Protein AF-A0A959F598-F1 (afdb_monomer)

Mean predicted aligned error: 12.97 Å

Nearest PDB structures (foldseek):
  8j4u-assembly1_Q  TM=6.902E-01  e=2.395E-05  Escherichia coli
  8uaf-assembly1_Q  TM=6.854E-01  e=4.101E-05  Escherichia coli
  8wof-assembly1_B  TM=7.269E-01  e=2.554E-04  Paenibacillus sp. 453mf
  8wld-assembly1_D  TM=7.169E-01  e=2.844E-04  Paenibacillus sp. 453mf
  8woc-assembly1_D  TM=6.999E-01  e=3.001E-04  Paenibacillus sp. 453mf

Foldseek 3Di:
DALVVVLVCQQPVVDDDDDDPLQPDLVRVLVRLLVNLVSVVVVCVVPVPPLADEDEQCLSNAQDDPDSNLVSCLVVCVSPRYHYHHPCCVSHDLSSLCSDFKDKAAQDQDPVSLVSNCVSPDPFPPPPSVCSNVHDRQKIFIRGHDDPDPDDDDTGIDGHDPPPPPDPDDPCLVCQAPNFADPVLWADFPADPQADPQDTHRHLPSVLVRLVRGFQVRVLVCLVVLVVLCSCCPPVVDPPLSVLSVVLSPDPDGGVRSSVSNSCSSVVVSVVSVVVD

Secondary structure (DSSP, 8-state):
--HHHHHHHHHHS--------TTS-HHHHHHHHHHHHHHHHHHHHHH---S-EEETTGGGT--STT-HHHHHHHHHHTTS-EEE--S-GGGS-HHHHHH-SEEEE-----HHHHHHHHHHHTTSS-TTGGGGGG--TTEEEEEE---S-SSPPPPEEEE------SS---TTHHHHHTSPPPGGGSBPP---TTS--PPPBSSHHHHHHHGGGS-HHHHHHHHHTTHHHHHIIIII--HHHHHHHHHHHTSS--THHHHHHHHHHHHHHHHHHHTT-

pLDDT: mean 85.77, std 10.77, range [46.0, 96.75]

Solvent-accessible surface area (backbone atoms only — not comparable to full-atom values): 16348 Å² total; per-residue (Å²): 133,58,59,67,57,54,52,50,43,57,73,72,63,83,61,91,83,83,84,87,58,80,88,47,54,73,70,55,43,46,53,51,52,38,56,37,50,61,56,44,50,58,43,30,74,75,70,57,45,73,66,66,46,76,39,73,58,38,37,78,62,25,73,46,78,88,31,73,52,42,49,52,49,51,61,52,42,74,76,51,45,65,45,78,37,62,96,47,66,78,45,40,34,53,70,56,60,58,66,56,60,65,46,80,40,58,60,48,76,54,66,64,54,53,51,45,51,52,61,48,52,56,86,58,85,57,76,65,68,81,52,29,56,72,42,49,99,48,30,35,38,39,33,56,48,94,59,98,50,95,76,58,76,76,61,42,81,44,76,56,70,90,74,73,69,93,59,84,86,73,78,63,53,67,52,35,38,66,35,72,45,59,83,94,67,36,48,74,77,73,76,50,94,84,34,59,97,71,73,62,20,31,21,53,48,47,38,59,67,41,52,84,55,49,42,46,67,41,53,50,53,34,47,77,66,40,48,60,33,48,44,32,38,76,69,60,62,36,64,66,59,20,53,51,49,52,57,54,61,73,44,100,61,60,53,66,64,37,47,51,53,49,46,51,54,52,47,55,48,47,51,56,55,59,72,77,108

Structure (mmCIF, N/CA/C/O backbone):
data_AF-A0A959F598-F1
#
_entry.id   AF-A0A959F598-F1
#
loop_
_atom_site.group_PDB
_atom_site.id
_atom_site.type_symbol
_atom_site.label_atom_id
_atom_site.label_alt_id
_atom_site.label_comp_id
_atom_site.label_asym_id
_atom_site.label_entity_id
_atom_site.label_seq_id
_atom_site.pdbx_PDB_ins_code
_atom_site.Cartn_x
_atom_site.Cartn_y
_atom_site.Cartn_z
_atom_site.occupancy
_atom_site.B_iso_or_equiv
_atom_site.auth_seq_id
_atom_site.auth_comp_id
_atom_site.auth_asym_id
_atom_site.auth_atom_id
_atom_site.pdbx_PDB_model_num
ATOM 1 N N . PRO A 1 1 ? 3.012 -15.024 4.954 1.00 84.94 1 PRO A N 1
ATOM 2 C CA . PRO A 1 1 ? 3.012 -16.445 4.507 1.00 84.94 1 PRO A CA 1
ATOM 3 C C . PRO A 1 1 ? 4.448 -16.881 4.196 1.00 84.94 1 PRO A C 1
ATOM 5 O O . PRO A 1 1 ? 5.289 -16.001 4.020 1.00 84.94 1 PRO A O 1
ATOM 8 N N . SER A 1 2 ? 4.758 -18.182 4.151 1.00 92.25 2 SER A N 1
ATOM 9 C CA . SER A 1 2 ? 6.073 -18.609 3.657 1.00 92.25 2 SER A CA 1
ATOM 10 C C . SER A 1 2 ? 6.135 -18.464 2.133 1.00 92.25 2 SER A C 1
ATOM 12 O O . SER A 1 2 ? 5.113 -18.548 1.451 1.00 92.25 2 SER A O 1
ATOM 14 N N . VAL A 1 3 ? 7.334 -18.264 1.578 1.00 95.12 3 VAL A N 1
ATOM 15 C CA . VAL A 1 3 ? 7.515 -18.213 0.116 1.00 95.12 3 VAL A CA 1
ATOM 16 C C . VAL A 1 3 ? 7.029 -19.511 -0.541 1.00 95.12 3 VAL A C 1
ATOM 18 O O . VAL A 1 3 ? 6.389 -19.456 -1.587 1.00 95.12 3 VAL A O 1
ATOM 21 N N . GLY A 1 4 ? 7.274 -20.666 0.086 1.00 93.50 4 GLY A N 1
ATOM 22 C CA . GLY A 1 4 ? 6.848 -21.970 -0.428 1.00 93.50 4 GLY A CA 1
ATOM 23 C C . GLY A 1 4 ? 5.329 -22.098 -0.560 1.00 93.50 4 GLY A C 1
ATOM 24 O O . GLY A 1 4 ? 4.850 -22.582 -1.587 1.00 93.50 4 GLY A O 1
ATOM 25 N N . ASP A 1 5 ? 4.573 -21.595 0.420 1.00 92.81 5 ASP A N 1
ATOM 26 C CA . ASP A 1 5 ? 3.104 -21.619 0.377 1.00 92.81 5 ASP A CA 1
ATOM 27 C C . ASP A 1 5 ? 2.582 -20.778 -0.787 1.00 92.81 5 ASP A C 1
ATOM 29 O O . ASP A 1 5 ? 1.722 -21.218 -1.546 1.00 92.81 5 ASP A O 1
ATOM 33 N N . VAL A 1 6 ? 3.147 -19.581 -0.976 1.00 94.00 6 VAL A N 1
ATOM 34 C CA . VAL A 1 6 ? 2.748 -18.688 -2.071 1.00 94.00 6 VAL A CA 1
ATOM 35 C C . VAL A 1 6 ? 3.056 -19.317 -3.428 1.00 94.00 6 VAL A C 1
ATOM 37 O O . VAL A 1 6 ? 2.209 -19.288 -4.317 1.00 94.00 6 VAL A O 1
ATOM 40 N N . ILE A 1 7 ? 4.238 -19.914 -3.596 1.00 93.06 7 ILE A N 1
ATOM 41 C CA . ILE A 1 7 ? 4.616 -20.599 -4.842 1.00 93.06 7 ILE A CA 1
ATOM 42 C C . ILE A 1 7 ? 3.687 -21.785 -5.119 1.00 93.06 7 ILE A C 1
ATOM 44 O O . ILE A 1 7 ? 3.240 -21.954 -6.251 1.00 93.06 7 ILE A O 1
ATOM 48 N N . THR A 1 8 ? 3.334 -22.553 -4.087 1.00 91.69 8 THR A N 1
ATOM 49 C CA . THR A 1 8 ? 2.377 -23.664 -4.200 1.00 91.69 8 THR A CA 1
ATOM 50 C C . THR A 1 8 ? 0.999 -23.158 -4.630 1.00 91.69 8 THR A C 1
ATOM 52 O O . THR A 1 8 ? 0.398 -23.700 -5.558 1.00 91.69 8 THR A O 1
ATOM 55 N N . LEU A 1 9 ? 0.509 -22.076 -4.023 1.00 91.75 9 LEU A N 1
ATOM 56 C CA . LEU A 1 9 ? -0.760 -21.458 -4.414 1.00 91.75 9 LEU A CA 1
ATOM 57 C C . LEU A 1 9 ? -0.732 -20.960 -5.864 1.00 91.75 9 LEU A C 1
ATOM 59 O O . LEU A 1 9 ? -1.673 -21.229 -6.612 1.00 91.75 9 LEU A O 1
ATOM 63 N N . LEU A 1 10 ? 0.347 -20.292 -6.288 1.00 90.50 10 LEU A N 1
ATOM 64 C CA . LEU A 1 10 ? 0.512 -19.860 -7.681 1.00 90.50 10 LEU A CA 1
ATOM 65 C C . LEU A 1 10 ? 0.485 -21.049 -8.644 1.00 90.50 10 LEU A C 1
ATOM 67 O O . LEU A 1 10 ? -0.145 -20.962 -9.697 1.00 90.50 10 LEU A O 1
ATOM 71 N N . GLU A 1 11 ? 1.149 -22.150 -8.290 1.00 90.12 11 GLU A N 1
ATOM 72 C CA . GLU A 1 11 ? 1.263 -23.325 -9.151 1.00 90.12 11 GLU A CA 1
ATOM 73 C C . GLU A 1 11 ? -0.067 -24.069 -9.334 1.00 90.12 11 GLU A C 1
ATOM 75 O O . GLU A 1 11 ? -0.362 -24.512 -10.448 1.00 90.12 11 GLU A O 1
ATOM 80 N N . TYR A 1 12 ? -0.881 -24.182 -8.280 1.00 88.31 12 TYR A N 1
ATOM 81 C CA . TYR A 1 12 ? -2.052 -25.068 -8.288 1.00 88.31 12 TYR A CA 1
ATOM 82 C C . TYR A 1 12 ? -3.411 -24.358 -8.298 1.00 88.31 12 TYR A C 1
ATOM 84 O O . TYR A 1 12 ? -4.368 -24.922 -8.826 1.00 88.31 12 TYR A O 1
ATOM 92 N N . ALA A 1 13 ? -3.533 -23.140 -7.760 1.00 80.25 13 ALA A N 1
ATOM 93 C CA . ALA A 1 13 ? -4.847 -22.541 -7.506 1.00 80.25 13 ALA A CA 1
ATOM 94 C C . ALA A 1 13 ? -5.379 -21.637 -8.637 1.00 80.25 13 ALA A C 1
ATOM 96 O O . ALA A 1 13 ? -6.559 -21.304 -8.625 1.00 80.25 13 ALA A O 1
ATOM 97 N N . ARG A 1 14 ? -4.558 -21.252 -9.633 1.00 80.00 14 ARG A N 1
ATOM 98 C CA . ARG A 1 14 ? -4.938 -20.300 -10.712 1.00 80.00 14 ARG A CA 1
ATOM 99 C C . ARG A 1 14 ? -5.672 -19.050 -10.186 1.00 80.00 14 ARG A C 1
ATOM 101 O O . ARG A 1 14 ? -6.644 -18.591 -10.781 1.00 80.00 14 ARG A O 1
ATOM 108 N N . VAL A 1 15 ? -5.194 -18.499 -9.074 1.00 84.88 15 VAL A N 1
ATOM 109 C CA . VAL A 1 15 ? -5.748 -17.296 -8.437 1.00 84.88 15 VAL A CA 1
ATOM 110 C C . VAL A 1 15 ? -4.818 -16.099 -8.605 1.00 84.88 15 VAL A C 1
ATOM 112 O O . VAL A 1 15 ? -3.606 -16.252 -8.764 1.00 84.88 15 VAL A O 1
ATOM 115 N N . SER A 1 16 ? -5.386 -14.898 -8.517 1.00 87.44 16 SER A N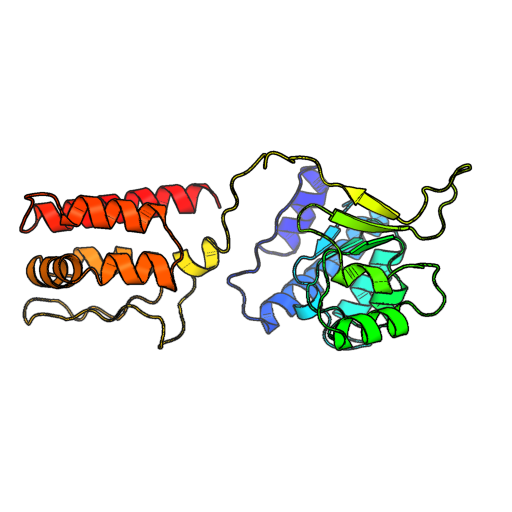 1
ATOM 116 C CA . SER A 1 16 ? -4.612 -13.682 -8.268 1.00 87.44 16 SER A CA 1
ATOM 117 C C . SER A 1 16 ? -4.207 -13.649 -6.799 1.00 87.44 16 SER A C 1
ATOM 119 O O . SER A 1 16 ? -5.057 -13.802 -5.924 1.00 87.44 16 SER A O 1
ATOM 121 N N . ILE A 1 17 ? -2.922 -13.439 -6.526 1.00 90.88 17 ILE A N 1
ATOM 122 C CA . ILE A 1 17 ? -2.406 -13.341 -5.160 1.00 90.88 17 ILE A CA 1
ATOM 123 C C . ILE A 1 17 ? -1.985 -11.903 -4.892 1.00 90.88 17 ILE A C 1
ATOM 125 O O . ILE A 1 17 ? -1.181 -11.339 -5.632 1.00 90.88 17 ILE A O 1
ATOM 129 N N . PHE A 1 18 ? -2.493 -11.347 -3.797 1.00 90.12 18 PHE A N 1
ATOM 130 C CA . PHE A 1 18 ? -2.042 -10.079 -3.242 1.00 90.12 18 PHE A CA 1
ATOM 131 C C . PHE A 1 18 ? -1.182 -10.372 -2.015 1.00 90.12 18 PHE A C 1
ATOM 133 O O . PHE A 1 18 ? -1.624 -11.035 -1.080 1.00 90.12 18 PHE A O 1
ATOM 140 N N . LEU A 1 19 ? 0.071 -9.922 -2.040 1.00 90.94 19 LEU A N 1
ATOM 141 C CA . LEU A 1 19 ? 1.001 -10.088 -0.926 1.00 90.94 19 LEU A CA 1
ATOM 142 C C . LEU A 1 19 ? 1.130 -8.761 -0.190 1.00 90.94 19 LEU A C 1
ATOM 144 O O . LEU A 1 19 ? 1.861 -7.878 -0.639 1.00 90.94 19 LEU A O 1
ATOM 148 N N . ASP A 1 20 ? 0.443 -8.626 0.943 1.00 88.06 20 ASP A N 1
ATOM 149 C CA . ASP A 1 20 ? 0.649 -7.465 1.798 1.00 88.06 20 ASP A CA 1
ATOM 150 C C . ASP A 1 20 ? 1.896 -7.642 2.677 1.00 88.06 20 ASP A C 1
ATOM 152 O O . ASP A 1 20 ? 1.983 -8.535 3.520 1.00 88.06 20 ASP A O 1
ATOM 156 N N . LEU A 1 21 ? 2.871 -6.759 2.469 1.00 87.69 21 LEU A N 1
ATOM 157 C CA . LEU A 1 21 ? 4.110 -6.675 3.240 1.00 87.69 21 LEU A CA 1
ATOM 158 C C . LEU A 1 21 ? 4.130 -5.439 4.151 1.00 87.69 21 LEU A C 1
ATOM 160 O O . LEU A 1 21 ? 5.197 -5.015 4.597 1.00 87.69 21 LEU A O 1
ATOM 164 N N . SER A 1 22 ? 2.989 -4.797 4.402 1.00 79.88 22 SER A N 1
ATOM 165 C CA . SER A 1 22 ? 2.873 -3.550 5.167 1.00 79.88 22 SER A CA 1
ATOM 166 C C . SER A 1 22 ? 3.488 -3.644 6.567 1.00 79.88 22 SER A C 1
ATOM 168 O O . SER A 1 22 ? 4.218 -2.728 6.951 1.00 79.88 22 SER A O 1
ATOM 170 N N . LEU A 1 23 ? 3.279 -4.767 7.262 1.00 79.31 23 LEU A N 1
ATOM 171 C CA . LEU A 1 23 ? 3.743 -5.026 8.635 1.00 79.31 23 LEU A CA 1
ATOM 172 C C . LEU A 1 23 ? 5.233 -5.394 8.750 1.00 79.31 23 LEU A C 1
ATOM 174 O O . LEU A 1 23 ? 5.787 -5.409 9.848 1.00 79.31 23 LEU A O 1
ATOM 178 N N . TYR A 1 24 ? 5.894 -5.706 7.636 1.00 82.94 24 TYR A N 1
ATOM 179 C CA . TYR A 1 24 ? 7.299 -6.108 7.638 1.00 82.94 24 TYR A CA 1
ATOM 180 C C . TYR A 1 24 ? 8.200 -4.877 7.789 1.00 82.94 24 TYR A C 1
ATOM 182 O O . TYR A 1 24 ? 7.917 -3.805 7.250 1.00 82.94 24 TYR A O 1
ATOM 190 N N . GLN A 1 25 ? 9.338 -5.025 8.462 1.00 84.75 25 GLN A N 1
ATOM 191 C CA . GLN A 1 25 ? 10.371 -3.986 8.460 1.00 84.75 25 GLN A CA 1
ATOM 192 C C . GLN A 1 25 ? 11.057 -3.908 7.085 1.00 84.75 25 GLN A C 1
ATOM 194 O O . GLN A 1 25 ? 11.107 -4.921 6.382 1.00 84.75 25 GLN A O 1
ATOM 199 N N . PRO A 1 26 ? 11.640 -2.760 6.680 1.00 85.06 26 PRO A N 1
ATOM 200 C CA . PRO A 1 26 ? 12.210 -2.586 5.338 1.00 85.06 26 PRO A CA 1
ATOM 201 C C . PRO A 1 26 ? 13.179 -3.700 4.909 1.00 85.06 26 PRO A C 1
ATOM 203 O O . PRO A 1 26 ? 13.028 -4.270 3.831 1.00 85.06 26 PRO A O 1
ATOM 206 N N . ALA A 1 27 ? 14.111 -4.096 5.783 1.00 87.06 27 ALA A N 1
ATOM 207 C CA . ALA A 1 27 ? 15.050 -5.184 5.497 1.00 87.06 27 ALA A CA 1
ATOM 208 C C . ALA A 1 27 ? 14.352 -6.547 5.322 1.00 87.06 27 ALA A C 1
ATOM 210 O O . ALA A 1 27 ? 14.731 -7.336 4.458 1.00 87.06 27 ALA A O 1
ATOM 211 N N . GLN A 1 28 ? 13.297 -6.810 6.101 1.00 90.88 28 GLN A N 1
ATOM 212 C CA . GLN A 1 28 ? 12.513 -8.042 5.997 1.00 90.88 28 GLN A CA 1
ATOM 213 C C . GLN A 1 28 ? 11.702 -8.081 4.698 1.00 90.88 28 GLN A C 1
ATOM 215 O O . GLN A 1 28 ? 11.608 -9.143 4.087 1.00 90.88 28 GLN A O 1
ATOM 220 N N . LYS A 1 29 ? 11.160 -6.939 4.245 1.00 91.25 29 LYS A N 1
ATOM 221 C CA . LYS A 1 29 ? 10.475 -6.832 2.944 1.00 91.25 29 LYS A CA 1
ATOM 222 C C . LYS A 1 29 ? 11.416 -7.213 1.807 1.00 91.25 29 LYS A C 1
ATOM 224 O O . LYS A 1 29 ? 11.080 -8.074 1.001 1.00 91.25 29 LYS A O 1
ATOM 229 N N . VAL A 1 30 ? 12.611 -6.617 1.776 1.00 91.12 30 VAL A N 1
ATOM 230 C CA . VAL A 1 30 ? 13.623 -6.890 0.743 1.00 91.12 30 VAL A CA 1
ATOM 231 C C . VAL A 1 30 ? 14.050 -8.358 0.766 1.00 91.12 30 VAL A C 1
ATOM 233 O O . VAL A 1 30 ? 14.081 -8.995 -0.285 1.00 91.12 30 VAL A O 1
ATOM 236 N N . ALA A 1 31 ? 14.320 -8.923 1.947 1.00 92.81 31 ALA A N 1
ATOM 237 C CA . ALA A 1 31 ? 14.691 -10.332 2.084 1.00 92.81 31 ALA A CA 1
ATOM 238 C C . ALA A 1 31 ? 13.577 -11.277 1.602 1.00 92.81 31 ALA A C 1
ATOM 240 O O . ALA A 1 31 ? 13.842 -12.209 0.843 1.00 92.81 31 ALA A O 1
ATOM 241 N N . TYR A 1 32 ? 12.327 -11.006 1.990 1.00 95.00 32 TYR A N 1
ATOM 242 C CA . TYR A 1 32 ? 11.172 -11.797 1.574 1.00 95.00 32 TYR A CA 1
ATOM 243 C C . TYR A 1 32 ? 10.973 -11.758 0.057 1.00 95.00 32 TYR A C 1
ATOM 245 O O . TYR A 1 32 ? 10.853 -12.807 -0.573 1.00 95.00 32 TYR A O 1
ATOM 253 N N . VAL A 1 33 ? 10.990 -10.564 -0.544 1.00 94.25 33 VAL A N 1
ATOM 254 C CA . VAL A 1 33 ? 10.826 -10.410 -1.996 1.00 94.25 33 VAL A CA 1
ATOM 255 C C . VAL A 1 33 ? 12.000 -11.035 -2.749 1.00 94.25 33 VAL A C 1
ATOM 257 O O . VAL A 1 33 ? 11.779 -11.675 -3.769 1.00 94.25 33 VAL A O 1
ATOM 260 N N . THR A 1 34 ? 13.227 -10.949 -2.230 1.00 94.25 34 THR A N 1
ATOM 261 C CA . THR A 1 34 ? 14.394 -11.625 -2.827 1.00 94.25 34 THR A CA 1
ATOM 262 C C . THR A 1 34 ? 14.193 -13.139 -2.876 1.00 94.25 34 THR A C 1
ATOM 264 O O . THR A 1 34 ? 14.302 -13.736 -3.946 1.00 94.25 34 THR A O 1
ATOM 267 N N . ALA A 1 35 ? 13.836 -13.756 -1.746 1.00 95.19 35 ALA A N 1
ATOM 268 C CA . ALA A 1 35 ? 13.578 -15.194 -1.679 1.00 95.19 35 ALA A CA 1
ATOM 269 C C . ALA A 1 35 ? 12.393 -15.606 -2.569 1.00 95.19 35 ALA A C 1
ATOM 271 O O . ALA A 1 35 ? 12.448 -16.622 -3.264 1.00 95.19 35 ALA A O 1
ATOM 272 N N . PHE A 1 36 ? 11.336 -14.791 -2.591 1.00 95.31 36 PHE A N 1
ATOM 273 C CA . PHE A 1 36 ? 10.188 -15.002 -3.464 1.00 95.31 36 PHE A CA 1
ATOM 274 C C . PHE A 1 36 ? 10.582 -14.965 -4.942 1.00 95.31 36 PHE A C 1
ATOM 276 O O . PHE A 1 36 ? 10.239 -15.886 -5.678 1.00 95.31 36 PHE A O 1
ATOM 283 N N . MET A 1 37 ? 11.349 -13.961 -5.370 1.00 93.94 37 MET A N 1
ATOM 284 C CA . MET A 1 37 ? 11.798 -13.820 -6.755 1.00 93.94 37 MET A CA 1
ATOM 285 C C . MET A 1 37 ? 12.687 -14.982 -7.202 1.00 93.94 37 MET A C 1
ATOM 287 O O . MET A 1 37 ? 12.521 -15.473 -8.314 1.00 93.94 37 MET A O 1
ATOM 291 N N . GLN A 1 38 ? 13.570 -15.479 -6.330 1.00 93.06 38 GLN A N 1
ATOM 292 C CA . GLN A 1 38 ? 14.379 -16.672 -6.612 1.00 93.06 38 GLN A CA 1
ATOM 293 C C . GLN A 1 38 ? 13.508 -17.909 -6.866 1.00 93.06 38 GLN A C 1
ATOM 295 O O . GLN A 1 38 ? 13.737 -18.649 -7.824 1.00 93.06 38 GLN A O 1
ATOM 300 N N . ALA A 1 39 ? 12.485 -18.128 -6.035 1.00 92.56 39 ALA A N 1
ATOM 301 C CA . ALA A 1 39 ? 11.563 -19.245 -6.215 1.00 92.56 39 ALA A CA 1
ATOM 302 C C . ALA A 1 39 ? 10.664 -19.059 -7.454 1.00 92.56 39 ALA A C 1
ATOM 304 O O . ALA A 1 39 ? 10.398 -20.017 -8.189 1.00 92.56 39 ALA A O 1
ATOM 305 N N . LEU A 1 40 ? 10.247 -17.817 -7.720 1.00 91.88 40 LEU A N 1
ATOM 306 C CA . LEU A 1 40 ? 9.423 -17.443 -8.864 1.00 91.88 40 LEU A CA 1
ATOM 307 C C . LEU A 1 40 ? 10.131 -17.709 -10.194 1.00 91.88 40 LEU A C 1
ATOM 309 O O . LEU A 1 40 ? 9.489 -18.233 -11.103 1.00 91.88 40 LEU A O 1
ATOM 313 N N . SER A 1 41 ? 11.436 -17.420 -10.298 1.00 90.38 41 SER A N 1
ATOM 314 C CA . SER A 1 41 ? 12.234 -17.695 -11.505 1.00 90.38 41 SER A CA 1
ATOM 315 C C . SER A 1 41 ? 12.073 -19.144 -11.966 1.00 90.38 41 SER A C 1
ATOM 317 O O . SER A 1 41 ? 11.813 -19.412 -13.139 1.00 90.38 41 SER A O 1
ATOM 319 N N . GLY A 1 42 ? 12.160 -20.092 -11.026 1.00 88.00 42 GLY A N 1
ATOM 320 C CA . GLY A 1 42 ? 12.011 -21.515 -11.319 1.00 88.00 42 GLY A CA 1
ATOM 321 C C . GLY A 1 42 ? 10.600 -21.885 -11.783 1.00 88.00 42 GLY A C 1
ATOM 322 O O . GLY A 1 42 ? 10.447 -22.683 -12.709 1.00 88.00 42 GLY A O 1
ATOM 323 N N . LEU A 1 43 ? 9.566 -21.304 -11.168 1.00 89.50 43 LEU A N 1
ATOM 324 C CA . LEU A 1 43 ? 8.177 -21.547 -11.561 1.00 89.50 43 LEU A CA 1
ATOM 325 C C . LEU A 1 43 ? 7.875 -20.967 -12.950 1.00 89.50 43 LEU A C 1
ATOM 327 O O . LEU A 1 43 ? 7.314 -21.666 -13.798 1.00 89.50 43 LEU A O 1
ATOM 331 N N . ARG A 1 44 ? 8.305 -19.728 -13.213 1.00 89.88 44 ARG A N 1
ATOM 332 C CA . ARG A 1 44 ? 8.133 -19.059 -14.508 1.00 89.88 44 ARG A CA 1
ATOM 333 C C . ARG A 1 44 ? 8.858 -19.790 -15.629 1.00 89.88 44 ARG A C 1
ATOM 335 O O . ARG A 1 44 ? 8.260 -19.995 -16.678 1.00 89.88 44 ARG A O 1
ATOM 342 N N . ALA A 1 45 ? 10.087 -20.251 -15.401 1.00 88.12 45 ALA A N 1
ATOM 343 C CA . ALA A 1 45 ? 10.836 -21.011 -16.402 1.00 88.12 45 ALA A CA 1
ATOM 344 C C . ALA A 1 45 ? 10.145 -22.333 -16.791 1.00 88.12 45 ALA A C 1
ATOM 346 O O . ALA A 1 45 ? 10.193 -22.732 -17.951 1.00 88.12 45 ALA A O 1
ATOM 347 N N . ARG A 1 46 ? 9.485 -23.012 -15.839 1.00 88.88 46 ARG A N 1
ATOM 348 C CA . ARG A 1 46 ? 8.810 -24.300 -16.090 1.00 88.88 46 ARG A CA 1
ATOM 349 C C . ARG A 1 46 ? 7.388 -24.164 -16.626 1.00 88.88 46 ARG A C 1
ATOM 351 O O . ARG A 1 46 ? 6.956 -25.005 -17.407 1.00 88.88 46 ARG A O 1
ATOM 358 N N . ARG A 1 47 ? 6.631 -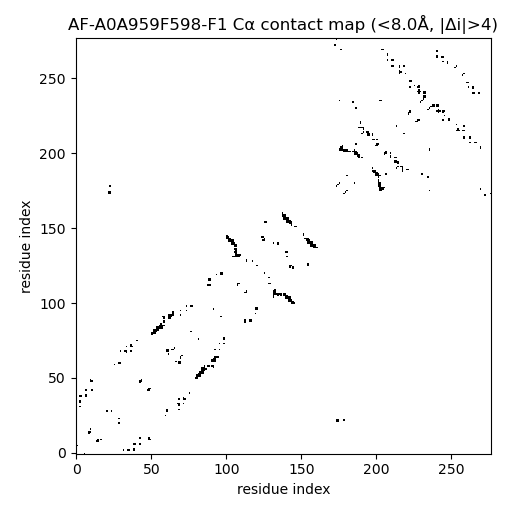23.173 -16.145 1.00 88.06 47 ARG A N 1
ATOM 359 C CA . ARG A 1 47 ? 5.176 -23.083 -16.367 1.00 88.06 47 ARG A CA 1
ATOM 360 C C . ARG A 1 47 ? 4.696 -21.750 -16.942 1.00 88.06 47 ARG A C 1
ATOM 362 O O . ARG A 1 47 ? 3.517 -21.641 -17.253 1.00 88.06 47 ARG A O 1
ATOM 369 N N . GLY A 1 48 ? 5.557 -20.739 -17.054 1.00 86.75 48 GLY A N 1
ATOM 370 C CA . GLY A 1 48 ? 5.184 -19.408 -17.552 1.00 86.75 48 GLY A CA 1
ATOM 371 C C . GLY A 1 48 ? 4.273 -18.600 -16.620 1.00 86.75 48 GLY A C 1
ATOM 372 O O . GLY A 1 48 ? 3.764 -17.560 -17.024 1.00 86.75 48 GLY A O 1
ATOM 373 N N . ILE A 1 49 ? 4.061 -19.058 -15.381 1.00 88.50 49 ILE A N 1
ATOM 374 C CA . ILE A 1 49 ? 3.184 -18.408 -14.400 1.00 88.50 49 ILE A CA 1
ATOM 375 C C . ILE A 1 49 ? 3.985 -17.763 -13.259 1.00 88.50 49 ILE A C 1
ATOM 377 O O . ILE A 1 49 ? 5.013 -18.311 -12.854 1.00 88.50 49 ILE A O 1
ATOM 381 N N . PRO A 1 50 ? 3.506 -16.636 -12.703 1.00 89.88 50 PRO A N 1
ATOM 382 C CA . PRO A 1 50 ? 2.344 -15.867 -13.147 1.00 89.88 50 PRO A CA 1
ATOM 383 C C . PRO A 1 50 ? 2.639 -15.082 -14.436 1.00 89.88 50 PRO A C 1
ATOM 385 O O . PRO A 1 50 ? 3.767 -14.650 -14.665 1.00 89.88 50 PRO A O 1
ATOM 388 N N . HIS A 1 51 ? 1.602 -14.870 -15.254 1.00 88.19 51 HIS A N 1
ATOM 389 C CA . HIS A 1 51 ? 1.700 -14.069 -16.483 1.00 88.19 51 HIS A CA 1
ATOM 390 C C . HIS A 1 51 ? 1.929 -12.581 -16.201 1.00 88.19 51 HIS A C 1
ATOM 392 O O . HIS A 1 51 ? 2.520 -11.890 -17.020 1.00 88.19 51 HIS A O 1
ATOM 398 N N . TRP A 1 52 ? 1.445 -12.098 -15.054 1.00 91.75 52 TRP A N 1
ATOM 399 C CA . TRP A 1 52 ? 1.594 -10.721 -14.606 1.00 91.75 52 TRP A CA 1
ATOM 400 C C . TRP A 1 52 ? 2.079 -10.695 -13.164 1.00 91.75 52 TRP A C 1
ATOM 402 O O . TRP A 1 52 ? 1.533 -11.381 -12.300 1.00 91.75 52 TRP A O 1
ATOM 412 N N . PHE A 1 53 ? 3.094 -9.882 -12.914 1.00 93.25 53 PHE A N 1
ATOM 413 C CA . PHE A 1 53 ? 3.640 -9.597 -11.603 1.00 93.25 53 PHE A CA 1
ATOM 414 C C . PHE A 1 53 ? 3.724 -8.085 -11.430 1.00 93.25 53 PHE A C 1
ATOM 416 O O . PHE A 1 53 ? 4.341 -7.398 -12.243 1.00 93.25 53 PHE A O 1
ATOM 423 N N . LEU A 1 54 ? 3.085 -7.566 -10.385 1.00 95.00 54 LEU A N 1
ATOM 424 C CA . LEU A 1 54 ? 3.050 -6.140 -10.091 1.00 95.00 54 LEU A CA 1
ATOM 425 C C . LEU A 1 54 ? 3.761 -5.873 -8.770 1.00 95.00 54 LEU A C 1
ATOM 427 O O . LEU A 1 54 ? 3.467 -6.519 -7.765 1.00 95.00 54 LEU A O 1
ATOM 431 N N . ILE A 1 55 ? 4.662 -4.894 -8.777 1.00 93.69 55 ILE A N 1
ATOM 432 C CA . ILE A 1 55 ? 5.317 -4.380 -7.575 1.00 93.69 55 ILE A CA 1
ATOM 433 C C . ILE A 1 55 ? 4.845 -2.956 -7.358 1.00 93.69 55 ILE A C 1
ATOM 435 O O . ILE A 1 55 ? 5.159 -2.067 -8.155 1.00 93.69 55 ILE A O 1
ATOM 439 N N . ASP A 1 56 ? 4.106 -2.758 -6.273 1.00 91.81 56 ASP A N 1
ATOM 440 C CA . ASP A 1 56 ? 3.772 -1.425 -5.799 1.00 91.81 56 ASP A CA 1
ATOM 441 C C . ASP A 1 56 ? 4.928 -0.836 -4.987 1.00 91.81 56 ASP A C 1
ATOM 443 O O . ASP A 1 56 ? 5.687 -1.566 -4.344 1.00 91.81 56 ASP A O 1
ATOM 447 N N . GLU A 1 57 ? 5.083 0.481 -5.052 1.00 90.44 57 GLU A N 1
ATOM 448 C CA . GLU A 1 57 ? 6.175 1.226 -4.419 1.00 90.44 57 GLU A CA 1
ATOM 449 C C . GLU A 1 57 ? 7.571 0.623 -4.667 1.00 90.44 57 GLU A C 1
ATOM 451 O O . GLU A 1 57 ? 8.397 0.450 -3.764 1.00 90.44 57 GLU A O 1
ATOM 456 N N . ALA A 1 58 ? 7.851 0.312 -5.935 1.00 91.94 58 ALA A N 1
ATOM 457 C CA . ALA A 1 58 ? 9.042 -0.417 -6.372 1.00 91.94 58 ALA A CA 1
ATOM 458 C C . ALA A 1 58 ? 10.378 0.216 -5.919 1.00 91.94 58 ALA A C 1
ATOM 460 O O . ALA A 1 58 ? 11.376 -0.493 -5.755 1.00 91.94 58 ALA A O 1
ATOM 461 N N . HIS A 1 59 ? 10.397 1.528 -5.660 1.00 89.75 59 HIS A N 1
ATOM 462 C CA . HIS A 1 59 ? 11.581 2.261 -5.201 1.00 89.75 59 HIS A CA 1
ATOM 463 C C . HIS A 1 59 ? 12.061 1.847 -3.802 1.00 89.75 59 HIS A C 1
ATOM 465 O O . HIS A 1 59 ? 13.234 2.038 -3.487 1.00 89.75 59 HIS A O 1
ATOM 471 N N . TYR A 1 60 ? 11.213 1.230 -2.970 1.00 87.44 60 TYR A N 1
ATOM 472 C CA . TYR A 1 60 ? 11.656 0.678 -1.683 1.00 87.44 60 TYR A CA 1
ATOM 473 C C . TYR A 1 60 ? 12.470 -0.610 -1.825 1.00 87.44 60 TYR A C 1
ATOM 475 O O . TYR A 1 60 ? 13.253 -0.944 -0.936 1.00 87.44 60 TYR A O 1
ATOM 483 N N . PHE A 1 61 ? 12.278 -1.344 -2.921 1.00 86.94 61 PHE A N 1
ATOM 484 C CA . PHE A 1 61 ? 12.902 -2.649 -3.138 1.00 86.94 61 PHE A CA 1
ATOM 485 C C . PHE A 1 61 ? 14.208 -2.549 -3.929 1.00 86.94 61 PHE A C 1
ATOM 487 O O . PHE A 1 61 ? 15.111 -3.359 -3.734 1.00 86.94 61 PHE A O 1
ATOM 494 N N . CYS A 1 62 ? 14.318 -1.547 -4.803 1.00 74.81 62 CYS A N 1
ATOM 495 C CA . CYS A 1 62 ? 15.389 -1.443 -5.789 1.00 74.81 62 CYS A CA 1
ATOM 496 C C . CYS A 1 62 ? 16.236 -0.182 -5.567 1.00 74.81 62 CYS A C 1
ATOM 498 O O . CYS A 1 62 ? 16.288 0.683 -6.430 1.00 74.81 62 CYS A O 1
ATOM 500 N N . SER A 1 63 ? 16.892 -0.039 -4.414 1.00 67.62 63 SER A N 1
ATOM 501 C CA . SER A 1 63 ? 17.653 1.185 -4.098 1.00 67.62 63 SER A CA 1
ATOM 502 C C . SER A 1 63 ? 19.095 1.195 -4.622 1.00 67.62 63 SER A C 1
ATOM 504 O O . SER A 1 63 ? 19.737 2.244 -4.625 1.00 67.62 63 SER A O 1
ATOM 506 N N . GLN A 1 64 ? 19.625 0.046 -5.058 1.00 71.81 64 GLN A N 1
ATOM 507 C CA . GLN A 1 64 ? 21.014 -0.093 -5.503 1.00 71.81 64 GLN A CA 1
ATOM 508 C C . GLN A 1 64 ? 21.110 -0.756 -6.878 1.00 71.81 64 GLN A C 1
ATOM 510 O O . GLN A 1 64 ? 20.490 -1.790 -7.155 1.00 71.81 64 GLN A O 1
ATOM 515 N N . GLU A 1 65 ? 21.930 -0.161 -7.742 1.00 75.56 65 GLU A N 1
ATOM 516 C CA . GLU A 1 65 ? 22.301 -0.751 -9.022 1.00 75.56 65 GLU A CA 1
ATOM 517 C C . GLU A 1 65 ? 23.253 -1.936 -8.794 1.00 75.56 65 GLU A C 1
ATOM 519 O O . GLU A 1 65 ? 24.251 -1.803 -8.091 1.00 75.56 65 GLU A O 1
ATOM 524 N N . GLY A 1 66 ? 22.924 -3.104 -9.360 1.00 74.75 66 GLY A N 1
ATOM 525 C CA . GLY A 1 66 ? 23.655 -4.357 -9.111 1.00 74.75 66 GLY A CA 1
ATOM 526 C C . GLY A 1 66 ? 23.330 -5.035 -7.773 1.00 74.75 66 GLY A C 1
ATOM 527 O O . GLY A 1 66 ? 24.084 -5.890 -7.315 1.00 74.75 66 GLY A O 1
ATOM 528 N N . GLY A 1 67 ? 22.237 -4.645 -7.109 1.00 85.31 67 GLY A N 1
ATOM 529 C CA . GLY A 1 67 ? 21.712 -5.392 -5.966 1.00 85.31 67 GLY A CA 1
ATOM 530 C C . GLY A 1 67 ? 21.068 -6.713 -6.401 1.00 85.31 67 GLY A C 1
ATOM 531 O O . GLY A 1 67 ? 20.415 -6.769 -7.440 1.00 85.31 67 GLY A O 1
ATOM 532 N N . ILE A 1 68 ? 21.171 -7.750 -5.561 1.00 90.44 68 ILE A N 1
ATOM 533 C CA . ILE A 1 68 ? 20.652 -9.107 -5.840 1.00 90.44 68 ILE A CA 1
ATOM 534 C C . ILE A 1 68 ? 19.188 -9.077 -6.304 1.00 90.44 68 ILE A C 1
ATOM 536 O O . ILE A 1 68 ? 18.831 -9.713 -7.292 1.00 90.44 68 ILE A O 1
ATOM 540 N N . LEU A 1 69 ? 18.331 -8.322 -5.606 1.00 91.75 69 LEU A N 1
ATOM 541 C CA . LEU A 1 69 ? 16.918 -8.215 -5.967 1.00 91.75 69 LEU A CA 1
ATOM 542 C C . LEU A 1 69 ? 16.715 -7.504 -7.312 1.00 91.75 69 LEU A C 1
ATOM 544 O O . LEU A 1 69 ? 15.914 -7.959 -8.124 1.00 91.75 69 LEU A O 1
ATOM 548 N N . THR A 1 70 ? 17.457 -6.425 -7.573 1.00 91.31 70 THR A N 1
ATOM 549 C CA . THR A 1 70 ? 17.423 -5.712 -8.858 1.00 91.31 70 THR A CA 1
ATOM 550 C C . THR A 1 70 ? 17.779 -6.649 -10.013 1.00 91.31 70 THR A C 1
ATOM 552 O O . THR A 1 70 ? 17.089 -6.650 -11.031 1.00 91.31 70 THR A O 1
ATOM 555 N N . ASP A 1 71 ? 18.815 -7.473 -9.847 1.00 91.56 71 ASP A N 1
ATOM 556 C CA . ASP A 1 71 ? 19.269 -8.409 -10.879 1.00 91.56 71 ASP A CA 1
ATOM 557 C C . ASP A 1 71 ? 18.244 -9.524 -11.128 1.00 91.56 71 ASP A C 1
ATOM 559 O O . ASP A 1 71 ? 17.929 -9.820 -12.280 1.00 91.56 71 ASP A O 1
ATOM 563 N N . LEU A 1 72 ? 17.642 -10.077 -10.068 1.00 92.19 72 LEU A N 1
ATOM 564 C CA . LEU A 1 72 ? 16.559 -11.061 -10.187 1.00 92.19 72 LEU A CA 1
ATOM 565 C C . LEU A 1 72 ? 15.330 -10.488 -10.900 1.00 92.19 72 LEU A C 1
ATOM 567 O O . LEU A 1 72 ? 14.708 -11.170 -11.719 1.00 92.19 72 LEU A O 1
ATOM 571 N N . LEU A 1 73 ? 14.962 -9.242 -10.594 1.00 92.25 73 LEU A N 1
ATOM 572 C CA . LEU A 1 73 ? 13.852 -8.558 -11.256 1.00 92.25 73 LEU A CA 1
ATOM 573 C C . LEU A 1 73 ? 14.151 -8.320 -12.733 1.00 92.25 73 LEU A C 1
ATOM 575 O O . LEU A 1 73 ? 13.298 -8.603 -1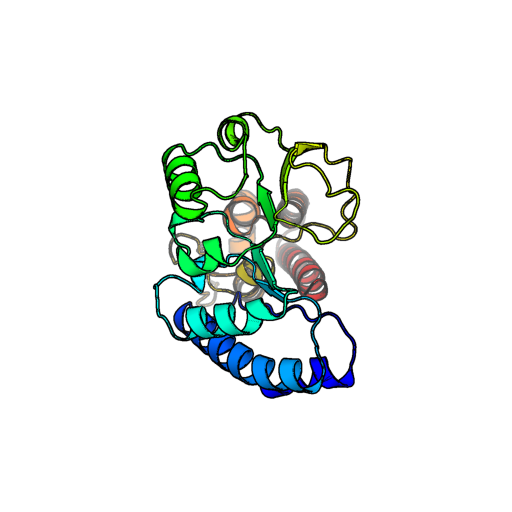3.569 1.00 92.25 73 LEU A O 1
ATOM 579 N N . LEU A 1 74 ? 15.362 -7.859 -13.057 1.00 91.31 74 LEU A N 1
ATOM 580 C CA . LEU A 1 74 ? 15.815 -7.693 -14.437 1.00 91.31 74 LEU A CA 1
ATOM 581 C C . LEU A 1 74 ? 15.769 -9.012 -15.205 1.00 91.31 74 LEU A C 1
ATOM 583 O O . LEU A 1 74 ? 15.238 -9.044 -16.310 1.00 91.31 74 LEU A O 1
ATOM 587 N N . GLU A 1 75 ? 16.288 -10.097 -14.630 1.00 90.56 75 GLU A N 1
ATOM 588 C CA . GLU A 1 75 ? 16.298 -11.419 -15.258 1.00 90.56 75 GLU A CA 1
ATOM 589 C C . GLU A 1 75 ? 14.881 -11.907 -15.571 1.00 90.56 75 GLU A C 1
ATOM 591 O O . GLU A 1 75 ? 14.595 -12.304 -16.702 1.00 90.56 75 GLU A O 1
ATOM 596 N N . ASN A 1 76 ? 13.974 -11.816 -14.597 1.00 89.69 76 ASN A N 1
ATOM 597 C CA . ASN A 1 76 ? 12.594 -12.256 -14.773 1.00 89.69 76 ASN A CA 1
ATOM 598 C C . ASN A 1 76 ? 11.795 -11.348 -15.722 1.00 89.69 76 ASN A C 1
ATOM 600 O O . ASN A 1 76 ? 10.959 -11.845 -16.481 1.00 89.69 76 ASN A O 1
ATOM 604 N N . ALA A 1 77 ? 12.058 -10.038 -15.717 1.00 88.62 77 ALA A N 1
ATOM 605 C CA . ALA A 1 77 ? 11.378 -9.073 -16.579 1.00 88.62 77 ALA A CA 1
ATOM 606 C C . ALA A 1 77 ? 11.641 -9.311 -18.074 1.00 88.62 77 ALA A C 1
ATOM 608 O O . ALA A 1 77 ? 10.792 -8.971 -18.894 1.00 88.62 77 ALA A O 1
ATOM 609 N N . ARG A 1 78 ? 12.748 -9.977 -18.443 1.00 85.88 78 ARG A N 1
ATOM 610 C CA . ARG A 1 78 ? 13.051 -10.355 -19.842 1.00 85.88 78 ARG A CA 1
ATOM 611 C C . ARG A 1 78 ? 11.991 -11.252 -20.477 1.00 85.88 78 ARG A C 1
ATOM 613 O O . ARG A 1 78 ? 11.902 -11.312 -21.698 1.00 85.88 78 ARG A O 1
ATOM 620 N N . PHE A 1 79 ? 11.206 -11.950 -19.662 1.00 83.75 79 PHE A N 1
ATOM 621 C CA . PHE A 1 79 ? 10.111 -12.807 -20.115 1.00 83.75 79 PHE A CA 1
ATOM 622 C C . PHE A 1 79 ? 8.757 -12.075 -20.146 1.00 83.75 79 PHE A C 1
ATOM 624 O O . PHE A 1 79 ? 7.721 -12.721 -20.287 1.00 83.75 79 PHE A O 1
ATOM 631 N N . GLY A 1 80 ? 8.747 -10.749 -19.975 1.00 87.38 80 GLY A N 1
ATOM 632 C CA . GLY A 1 80 ? 7.546 -9.916 -19.963 1.00 87.38 80 GLY A CA 1
ATOM 633 C C . GLY A 1 80 ? 6.708 -10.049 -18.689 1.00 87.38 80 GLY A C 1
ATOM 634 O O . GLY A 1 80 ? 7.058 -10.762 -17.744 1.00 87.38 80 GLY A O 1
ATOM 635 N N . GLY A 1 81 ? 5.575 -9.348 -18.645 1.00 89.00 81 GLY A N 1
ATOM 636 C CA . GLY A 1 81 ? 4.604 -9.498 -17.559 1.00 89.00 81 GLY A CA 1
ATOM 637 C C . GLY A 1 81 ? 5.054 -8.930 -16.212 1.00 89.00 81 GLY A C 1
ATOM 638 O O . GLY A 1 81 ? 4.615 -9.422 -15.177 1.00 89.00 81 GLY A O 1
ATOM 639 N N . PHE A 1 82 ? 5.947 -7.939 -16.202 1.00 93.00 82 PHE A N 1
ATOM 640 C CA . PHE A 1 82 ? 6.321 -7.193 -14.999 1.00 93.00 82 PHE A CA 1
ATOM 641 C C . PHE A 1 82 ? 5.800 -5.764 -15.073 1.00 93.00 82 PHE A C 1
ATOM 643 O O . PHE A 1 82 ? 6.018 -5.067 -16.062 1.00 93.00 82 PHE A O 1
ATOM 650 N N . THR A 1 83 ? 5.174 -5.325 -13.988 1.00 95.00 83 THR A N 1
ATOM 651 C CA . THR A 1 83 ? 4.686 -3.960 -13.813 1.00 95.00 83 THR A CA 1
ATOM 652 C C . THR A 1 83 ? 5.299 -3.376 -12.550 1.00 95.00 83 THR A C 1
ATOM 654 O O . THR A 1 83 ? 5.167 -3.941 -11.465 1.00 95.00 83 THR A O 1
ATOM 657 N N . PHE A 1 84 ? 5.944 -2.222 -12.682 1.00 94.25 84 PHE A N 1
ATOM 658 C CA . PHE A 1 84 ? 6.512 -1.482 -11.561 1.00 94.25 84 PHE A CA 1
ATOM 659 C C . PHE A 1 84 ? 5.722 -0.195 -11.363 1.00 94.25 84 PHE A C 1
ATOM 661 O O . PHE A 1 84 ? 5.559 0.585 -12.302 1.00 94.25 84 PHE A O 1
ATOM 668 N N . VAL A 1 85 ? 5.253 0.040 -10.142 1.00 94.44 85 VAL A N 1
ATOM 669 C CA . VAL A 1 85 ? 4.578 1.280 -9.754 1.00 94.44 85 VAL A CA 1
ATOM 670 C C . VAL A 1 85 ? 5.486 2.034 -8.792 1.00 94.44 85 VAL A C 1
ATOM 672 O O . VAL A 1 85 ? 6.050 1.457 -7.864 1.00 94.44 85 VAL A O 1
ATOM 675 N N . THR A 1 86 ? 5.700 3.323 -9.043 1.00 91.94 86 THR A N 1
ATOM 676 C CA . THR A 1 86 ? 6.535 4.169 -8.188 1.00 91.94 86 THR A CA 1
ATOM 677 C C . THR A 1 86 ? 6.171 5.640 -8.359 1.00 91.94 86 THR A C 1
ATOM 679 O O . THR A 1 86 ? 5.894 6.089 -9.472 1.00 91.94 86 THR A O 1
ATOM 682 N N . TYR A 1 87 ? 6.212 6.402 -7.265 1.00 89.06 87 TYR A N 1
ATOM 683 C CA . TYR A 1 87 ? 6.167 7.867 -7.302 1.00 89.06 87 TYR A CA 1
ATOM 684 C C . TYR A 1 87 ? 7.565 8.515 -7.316 1.00 89.06 87 TYR A C 1
ATOM 686 O O . TYR A 1 87 ? 7.661 9.732 -7.463 1.00 89.06 87 TYR A O 1
ATOM 694 N N . GLN A 1 88 ? 8.632 7.723 -7.146 1.00 88.38 88 GLN A N 1
ATOM 695 C CA . GLN A 1 88 ? 10.022 8.180 -7.031 1.00 88.38 88 GLN A CA 1
ATOM 696 C C . GLN A 1 88 ? 10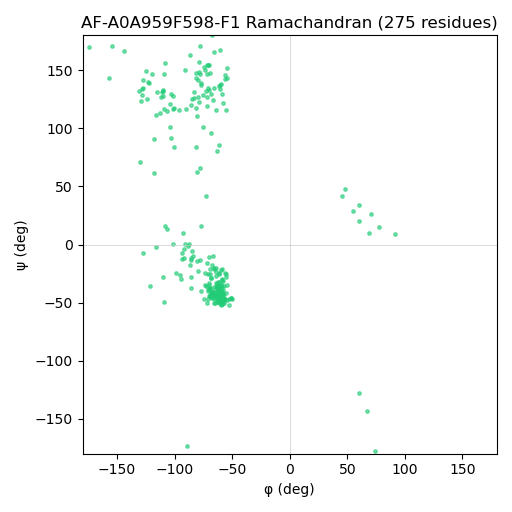.925 7.388 -7.989 1.00 88.38 88 GLN A C 1
ATOM 698 O O . GLN A 1 88 ? 11.726 6.541 -7.593 1.00 88.38 88 GLN A O 1
ATOM 703 N N . SER A 1 89 ? 10.783 7.648 -9.284 1.00 87.56 89 SER A N 1
ATOM 704 C CA . SER A 1 89 ? 11.612 7.063 -10.341 1.00 87.56 89 SER A CA 1
ATOM 705 C C . SER A 1 89 ? 13.102 7.375 -10.181 1.00 87.56 89 SER A C 1
ATOM 707 O O . SER A 1 89 ? 13.916 6.527 -10.526 1.00 87.56 89 SER A O 1
ATOM 709 N N . ALA A 1 90 ? 13.478 8.516 -9.588 1.00 86.88 90 ALA A N 1
ATOM 710 C CA . ALA A 1 90 ? 14.883 8.837 -9.313 1.00 86.88 90 ALA A CA 1
ATOM 711 C C . ALA A 1 90 ? 15.573 7.885 -8.322 1.00 86.88 90 ALA A C 1
ATOM 713 O O . ALA A 1 90 ? 16.801 7.819 -8.293 1.00 86.88 90 ALA A O 1
ATOM 714 N N . ALA A 1 91 ? 14.798 7.156 -7.516 1.00 88.06 91 ALA A N 1
ATOM 715 C CA . ALA A 1 91 ? 15.302 6.136 -6.601 1.00 88.06 91 ALA A CA 1
ATOM 716 C C . ALA A 1 91 ? 15.349 4.733 -7.233 1.00 88.06 91 ALA A C 1
ATOM 718 O O . ALA A 1 91 ? 15.748 3.781 -6.569 1.00 88.06 91 ALA A O 1
ATOM 719 N N . MET A 1 92 ? 14.945 4.591 -8.499 1.00 90.12 92 MET A N 1
ATOM 720 C CA . MET A 1 92 ? 14.972 3.321 -9.218 1.00 90.12 92 MET A CA 1
ATOM 721 C C . MET A 1 92 ? 16.296 3.137 -9.977 1.00 90.12 92 MET A C 1
ATOM 723 O O . MET A 1 92 ? 16.861 4.111 -10.478 1.00 90.12 92 MET A O 1
ATOM 727 N N . PRO A 1 93 ? 16.778 1.897 -10.172 1.00 90.00 93 PRO A N 1
ATOM 728 C CA . PRO A 1 93 ? 17.996 1.651 -10.929 1.00 90.00 93 PRO A CA 1
ATOM 729 C C . PRO A 1 93 ? 17.769 1.939 -12.415 1.00 90.00 93 PRO A C 1
ATOM 731 O O . PRO A 1 93 ? 16.814 1.441 -13.018 1.00 90.00 93 PRO A O 1
ATOM 734 N N . VAL A 1 94 ? 18.688 2.680 -13.040 1.00 88.44 94 VAL A N 1
ATOM 735 C CA . VAL A 1 94 ? 18.567 3.089 -14.451 1.00 88.44 94 VAL A CA 1
ATOM 736 C C . VAL A 1 94 ? 18.454 1.882 -15.388 1.00 88.44 94 VAL A C 1
ATOM 738 O O . VAL A 1 94 ? 17.694 1.932 -16.354 1.00 88.44 94 VAL A O 1
ATOM 741 N N . LYS A 1 95 ? 19.148 0.772 -15.097 1.00 89.06 95 LYS A N 1
ATOM 742 C CA . LYS A 1 95 ? 19.012 -0.488 -15.852 1.00 89.06 95 LYS A CA 1
ATOM 743 C C . LYS A 1 95 ? 17.587 -1.038 -15.844 1.00 89.06 95 LYS A C 1
ATOM 745 O O . LYS A 1 95 ? 17.125 -1.488 -16.886 1.00 89.06 95 LYS A O 1
ATOM 750 N N . LEU A 1 96 ? 16.897 -0.981 -14.703 1.00 89.81 96 LEU A N 1
ATOM 751 C CA . LEU A 1 96 ? 15.519 -1.459 -14.591 1.00 89.81 96 LEU A CA 1
ATOM 752 C C . LEU A 1 96 ? 14.571 -0.544 -15.360 1.00 89.81 96 LEU A C 1
ATOM 754 O O . LEU A 1 96 ? 13.769 -1.035 -16.143 1.00 89.81 96 LEU A O 1
ATOM 758 N N . LEU A 1 97 ? 14.728 0.778 -15.221 1.00 89.75 97 LEU A N 1
ATOM 759 C CA . LEU A 1 97 ? 13.963 1.747 -16.010 1.00 89.75 97 LEU A CA 1
ATOM 760 C C . LEU A 1 97 ? 14.156 1.484 -17.514 1.00 89.75 97 LEU A C 1
ATOM 762 O O . LEU A 1 97 ? 13.193 1.352 -18.258 1.00 89.75 97 LEU A O 1
ATOM 766 N N . ARG A 1 98 ? 15.391 1.289 -17.978 1.00 88.12 98 ARG A N 1
ATOM 767 C CA . ARG A 1 98 ? 15.670 0.986 -19.393 1.00 88.12 98 ARG A CA 1
ATOM 768 C C . ARG A 1 98 ? 15.131 -0.361 -19.873 1.00 88.12 98 ARG A C 1
ATOM 770 O O . ARG A 1 98 ? 14.973 -0.525 -21.078 1.00 88.12 98 ARG A O 1
ATOM 777 N N . ALA A 1 99 ? 14.864 -1.303 -18.973 1.00 88.06 99 ALA A N 1
ATOM 778 C CA . ALA A 1 99 ? 14.279 -2.596 -19.312 1.00 88.06 99 ALA A CA 1
ATOM 779 C C . ALA A 1 99 ? 12.752 -2.535 -19.499 1.00 88.06 99 ALA A C 1
ATOM 781 O O . ALA A 1 99 ? 12.185 -3.468 -20.051 1.00 88.06 99 ALA A O 1
ATOM 782 N N . VAL A 1 100 ? 12.084 -1.456 -19.071 1.00 89.06 100 VAL A N 1
ATOM 783 C CA . VAL A 1 100 ? 10.624 -1.311 -19.182 1.00 89.06 100 VAL A CA 1
ATOM 784 C C . VAL A 1 100 ? 10.214 -0.906 -20.597 1.00 89.06 100 VAL A C 1
ATOM 786 O O . VAL A 1 100 ? 10.625 0.145 -21.102 1.00 89.06 100 VAL A O 1
ATOM 789 N N . ASP A 1 101 ? 9.359 -1.721 -21.214 1.00 87.25 101 ASP A N 1
ATOM 790 C CA . ASP A 1 101 ? 8.872 -1.523 -22.585 1.00 87.25 101 ASP A CA 1
ATOM 791 C C . ASP A 1 101 ? 7.792 -0.441 -22.688 1.00 87.25 101 ASP A C 1
ATOM 793 O O . ASP A 1 101 ? 7.802 0.366 -23.616 1.00 87.25 101 ASP A O 1
ATOM 797 N N . HIS A 1 102 ? 6.874 -0.383 -21.721 1.00 88.62 102 HIS A N 1
ATOM 798 C CA . HIS A 1 102 ? 5.727 0.527 -21.735 1.00 88.62 102 HIS A CA 1
ATOM 799 C C . HIS A 1 102 ? 5.640 1.337 -20.448 1.00 88.62 102 HIS A C 1
ATOM 801 O O . HIS A 1 102 ? 5.855 0.822 -19.353 1.00 88.62 102 HIS A O 1
ATOM 807 N N . TRP A 1 103 ? 5.257 2.602 -20.581 1.00 90.94 103 TRP A N 1
ATOM 808 C CA . TRP A 1 103 ? 5.196 3.544 -19.477 1.00 90.94 103 TRP A CA 1
ATOM 809 C C . TRP A 1 103 ? 3.837 4.209 -19.389 1.00 90.94 103 TRP A C 1
ATOM 811 O O . TRP A 1 103 ? 3.300 4.709 -20.377 1.00 90.94 103 TRP A O 1
ATOM 821 N N . MET A 1 104 ? 3.324 4.284 -18.169 1.00 92.12 104 MET A N 1
ATOM 822 C CA . MET A 1 104 ? 2.134 5.049 -17.832 1.00 92.12 104 MET A CA 1
ATOM 823 C C . MET A 1 104 ? 2.538 6.149 -16.862 1.00 92.12 104 MET A C 1
ATOM 825 O O . MET A 1 104 ? 2.891 5.878 -15.716 1.00 92.12 104 MET A O 1
ATOM 829 N N . PHE A 1 105 ? 2.487 7.397 -17.314 1.00 92.31 105 PHE A N 1
ATOM 830 C CA . PHE A 1 105 ? 2.805 8.547 -16.481 1.00 92.31 105 PHE A CA 1
ATOM 831 C C . PHE A 1 105 ? 1.531 9.257 -16.045 1.00 92.31 105 PHE A C 1
ATOM 833 O O . PHE A 1 105 ? 0.682 9.620 -16.861 1.00 92.31 105 PHE A O 1
ATOM 840 N N . THR A 1 106 ? 1.423 9.507 -14.747 1.00 91.56 106 THR A N 1
ATOM 841 C CA . THR A 1 106 ? 0.464 10.469 -14.202 1.00 91.56 106 THR A CA 1
ATOM 842 C C . THR A 1 106 ? 1.104 11.858 -14.152 1.00 91.56 106 THR A C 1
ATOM 844 O O . THR A 1 106 ? 2.205 12.080 -14.667 1.00 91.56 106 THR A O 1
ATOM 847 N N . ARG A 1 107 ? 0.417 12.840 -13.560 1.00 91.06 107 ARG A N 1
ATOM 848 C CA . ARG A 1 107 ? 0.951 14.199 -13.456 1.00 91.06 107 ARG A CA 1
ATOM 849 C C . ARG A 1 107 ? 2.216 14.244 -12.588 1.00 91.06 107 ARG A C 1
ATOM 851 O O . ARG A 1 107 ? 2.129 14.120 -11.368 1.00 91.06 107 ARG A O 1
ATOM 858 N N . ILE A 1 108 ? 3.347 14.598 -13.199 1.00 88.94 108 ILE A N 1
ATOM 859 C CA . ILE A 1 108 ? 4.624 14.861 -12.516 1.00 88.94 108 ILE A CA 1
ATOM 860 C C . ILE A 1 108 ? 4.921 16.362 -12.567 1.00 88.94 108 ILE A C 1
ATOM 862 O O . ILE A 1 108 ? 5.087 16.937 -13.642 1.00 88.94 108 ILE A O 1
ATOM 866 N N . ARG A 1 109 ? 4.971 17.011 -11.397 1.00 87.38 109 ARG A N 1
ATOM 867 C CA . ARG A 1 109 ? 5.273 18.453 -11.273 1.00 87.38 109 ARG A CA 1
ATOM 868 C C . ARG A 1 109 ? 6.744 18.739 -10.997 1.00 87.38 109 ARG A C 1
ATOM 870 O O . ARG A 1 109 ? 7.216 19.830 -11.310 1.00 87.38 109 ARG A O 1
ATOM 877 N N . ASP A 1 110 ? 7.446 17.786 -10.393 1.00 87.19 110 ASP A N 1
ATOM 878 C CA . ASP A 1 110 ? 8.841 17.967 -10.028 1.00 87.19 110 ASP A CA 1
ATOM 879 C C . ASP A 1 110 ? 9.733 17.963 -11.279 1.00 87.19 110 ASP A C 1
ATOM 881 O O . ASP A 1 110 ? 9.810 16.992 -12.034 1.00 87.19 110 ASP A O 1
ATOM 885 N N . ARG A 1 111 ? 10.428 19.083 -11.497 1.00 85.31 111 ARG A N 1
ATOM 886 C CA . ARG A 1 111 ? 11.367 19.251 -12.610 1.00 85.31 111 ARG A CA 1
ATOM 887 C C . ARG A 1 111 ? 12.623 18.402 -12.452 1.00 85.31 111 ARG A C 1
ATOM 889 O O . ARG A 1 111 ? 13.287 18.131 -13.452 1.00 85.31 111 ARG A O 1
ATOM 896 N N . GLN A 1 112 ? 13.015 18.045 -11.233 1.00 85.81 112 GLN A N 1
ATOM 897 C CA . GLN A 1 112 ? 14.147 17.153 -11.004 1.00 85.81 112 GLN A CA 1
ATOM 898 C C . GLN A 1 112 ? 13.792 15.728 -11.427 1.00 85.81 112 GLN A C 1
ATOM 900 O O . GLN A 1 112 ? 14.529 15.140 -12.216 1.00 85.81 112 GLN A O 1
ATOM 905 N N . GLU A 1 113 ? 12.621 15.249 -11.016 1.00 86.75 113 GLU A N 1
ATOM 906 C CA . GLU A 1 113 ? 12.082 13.950 -11.419 1.00 86.75 113 GLU A CA 1
ATOM 907 C C . GLU A 1 113 ? 11.951 13.830 -12.946 1.00 86.75 113 GLU A C 1
ATOM 909 O O . GLU A 1 113 ? 12.440 12.878 -13.552 1.00 86.75 113 GLU A O 1
ATOM 914 N N . LEU A 1 114 ? 11.398 14.856 -13.607 1.00 87.06 114 LEU A N 1
ATOM 915 C CA . LEU A 1 114 ? 11.304 14.892 -15.072 1.00 87.06 114 LEU A CA 1
ATOM 916 C C . LEU A 1 114 ? 12.673 14.863 -15.762 1.00 87.06 114 LEU A C 1
ATOM 918 O O . LEU A 1 114 ? 12.821 14.235 -16.810 1.00 87.06 114 LEU A O 1
ATOM 922 N N . ARG A 1 115 ? 13.681 15.548 -15.204 1.00 86.12 115 ARG A N 1
ATOM 923 C CA . ARG A 1 115 ? 15.052 15.513 -15.739 1.00 86.12 115 ARG A CA 1
ATOM 924 C C . ARG A 1 115 ? 15.672 14.129 -15.581 1.00 86.12 115 ARG A C 1
ATOM 926 O O . ARG A 1 115 ? 16.288 13.647 -16.530 1.00 86.12 115 ARG A O 1
ATOM 933 N N . HIS A 1 116 ? 15.481 13.493 -14.426 1.00 86.50 116 HIS A N 1
ATOM 934 C CA . HIS A 1 116 ? 15.958 12.135 -14.188 1.00 86.50 116 HIS A CA 1
ATOM 935 C C . HIS A 1 116 ? 15.305 11.141 -15.155 1.00 86.50 116 HIS A C 1
ATOM 937 O O . HIS A 1 116 ? 16.017 10.404 -15.830 1.00 86.50 116 HIS A O 1
ATOM 943 N N . LEU A 1 117 ? 13.977 11.182 -15.304 1.00 88.00 117 LEU A N 1
ATOM 944 C CA . LEU A 1 117 ? 13.243 10.322 -16.237 1.00 88.00 117 LEU A CA 1
ATOM 945 C C . LEU A 1 117 ? 13.738 10.471 -17.674 1.00 88.00 117 LEU A C 1
ATOM 947 O O . LEU A 1 117 ? 14.025 9.470 -18.323 1.00 88.00 117 LEU A O 1
ATOM 951 N N . LYS A 1 118 ? 13.908 11.705 -18.162 1.00 86.31 118 LYS A N 1
ATOM 952 C CA . LYS A 1 118 ? 14.465 11.949 -19.504 1.00 86.31 118 LYS A CA 1
ATOM 953 C C . LYS A 1 118 ? 15.852 11.333 -19.668 1.00 86.31 118 LYS A C 1
ATOM 955 O O . LYS A 1 118 ? 16.138 10.728 -20.695 1.00 86.31 118 LYS A O 1
ATOM 960 N N . HIS A 1 119 ? 16.708 11.467 -18.657 1.00 85.44 119 HIS A N 1
ATOM 961 C CA . HIS A 1 119 ? 18.045 10.883 -18.689 1.00 85.44 119 HIS A CA 1
ATOM 962 C C . HIS A 1 119 ? 18.013 9.345 -18.664 1.00 85.44 119 HIS A C 1
ATOM 964 O O . HIS A 1 119 ? 18.743 8.696 -19.417 1.00 85.44 119 HIS A O 1
ATOM 970 N N . ALA A 1 120 ? 17.154 8.755 -17.829 1.00 84.69 120 ALA A N 1
ATOM 971 C CA . ALA A 1 120 ? 17.017 7.309 -17.699 1.00 84.69 120 ALA A CA 1
ATOM 972 C C . ALA A 1 120 ? 16.461 6.666 -18.981 1.00 84.69 120 ALA A C 1
ATOM 974 O O . ALA A 1 120 ? 17.014 5.670 -19.455 1.00 84.69 120 ALA A O 1
ATOM 975 N N . LEU A 1 121 ? 15.424 7.276 -19.566 1.00 82.06 121 LEU A N 1
ATOM 976 C CA . LEU A 1 121 ? 14.758 6.831 -20.797 1.00 82.06 121 LEU A CA 1
ATOM 977 C C . LEU A 1 121 ? 15.622 7.025 -22.053 1.00 82.06 121 LEU A C 1
ATOM 979 O O . LEU A 1 121 ? 15.470 6.282 -23.024 1.00 82.06 121 LEU A O 1
ATOM 983 N N . GLY A 1 122 ? 16.562 7.974 -22.029 1.00 74.88 122 GLY A N 1
ATOM 984 C CA . GLY A 1 122 ? 17.515 8.197 -23.115 1.00 74.88 122 GLY A CA 1
ATOM 985 C C . GLY A 1 122 ? 16.825 8.541 -24.439 1.00 74.88 122 GLY A C 1
ATOM 986 O O . GLY A 1 122 ? 16.019 9.464 -24.500 1.00 74.88 122 GLY A O 1
ATOM 987 N N . THR A 1 123 ? 17.163 7.807 -25.504 1.00 59.59 123 THR A N 1
ATOM 988 C CA . THR A 1 123 ? 16.627 7.984 -26.868 1.00 59.59 123 THR A CA 1
ATOM 989 C C . THR A 1 123 ? 15.335 7.210 -27.140 1.00 59.59 123 THR A C 1
ATOM 991 O O . THR A 1 123 ? 14.825 7.278 -28.259 1.00 59.59 123 THR A O 1
ATOM 994 N N . ARG A 1 124 ? 14.790 6.466 -26.163 1.00 63.62 124 ARG A N 1
ATOM 995 C CA . ARG A 1 124 ? 13.489 5.804 -26.341 1.00 63.62 124 ARG A CA 1
ATOM 996 C C . ARG A 1 124 ? 12.413 6.864 -26.591 1.00 63.62 124 ARG A C 1
ATOM 998 O O . ARG A 1 124 ? 12.389 7.900 -25.929 1.00 63.62 124 ARG A O 1
ATOM 1005 N N . SER A 1 125 ? 11.536 6.591 -27.556 1.00 59.44 125 SER A N 1
ATOM 1006 C CA . SER A 1 125 ? 10.622 7.547 -28.201 1.00 59.44 125 SER A CA 1
ATOM 1007 C C . SER A 1 125 ? 9.435 8.000 -27.327 1.00 59.44 125 SER A C 1
ATOM 1009 O O . SER A 1 125 ? 8.312 8.146 -27.802 1.00 59.44 125 SER A O 1
ATOM 1011 N N . CYS A 1 126 ? 9.657 8.271 -26.036 1.00 71.81 126 CYS A N 1
ATOM 1012 C CA . CYS A 1 126 ? 8.697 9.000 -25.208 1.00 71.81 126 CYS A CA 1
ATOM 1013 C C . CYS A 1 126 ? 8.794 10.501 -25.508 1.00 71.81 126 CYS A C 1
ATOM 1015 O O . CYS A 1 126 ? 9.186 11.308 -24.660 1.00 71.81 126 CYS A O 1
ATOM 1017 N N . SER A 1 127 ? 8.434 10.902 -26.729 1.00 71.69 127 SER A N 1
ATOM 1018 C CA . SER A 1 127 ? 8.180 12.312 -27.033 1.00 71.69 127 SER A CA 1
ATOM 1019 C C . SER A 1 127 ? 7.106 12.835 -26.076 1.00 71.69 127 SER A C 1
ATOM 1021 O O . SER A 1 127 ? 6.192 12.099 -25.743 1.00 71.69 127 SER A O 1
ATOM 1023 N N . GLY A 1 128 ? 7.190 14.073 -25.588 1.00 76.44 128 GLY A N 1
ATOM 1024 C CA . GLY A 1 128 ? 6.107 14.654 -24.779 1.00 76.44 128 GLY A CA 1
ATOM 1025 C C . GLY A 1 128 ? 6.202 14.480 -23.258 1.00 76.44 128 GLY A C 1
ATOM 1026 O O . GLY A 1 128 ? 5.285 14.908 -22.566 1.00 76.44 128 GLY A O 1
ATOM 1027 N N . LEU A 1 129 ? 7.312 13.987 -22.690 1.00 83.25 129 LEU A N 1
ATOM 1028 C CA . LEU A 1 129 ? 7.523 14.020 -21.224 1.00 83.25 129 LEU A CA 1
ATOM 1029 C C . LEU A 1 129 ? 7.424 15.440 -20.630 1.00 83.25 129 LEU A C 1
ATOM 1031 O O . LEU A 1 129 ? 7.094 15.621 -19.460 1.00 83.25 129 LEU A O 1
ATOM 1035 N N . GLU A 1 130 ? 7.671 16.470 -21.444 1.00 83.00 130 GLU A N 1
ATOM 1036 C CA . GLU A 1 130 ? 7.486 17.870 -21.055 1.00 83.00 130 GLU A CA 1
ATOM 1037 C C . GLU A 1 130 ? 6.046 18.176 -20.642 1.00 83.00 130 GLU A C 1
ATOM 1039 O O . GLU A 1 130 ? 5.838 19.043 -19.806 1.00 83.00 130 GLU A O 1
ATOM 1044 N N . GLN A 1 131 ? 5.042 17.491 -21.196 1.00 85.94 131 GLN A N 1
ATOM 1045 C CA . GLN A 1 131 ? 3.633 17.802 -20.939 1.00 85.94 131 GLN A CA 1
ATOM 1046 C C . GLN A 1 131 ? 3.080 17.143 -19.671 1.00 85.94 131 GLN A C 1
ATOM 1048 O O . GLN A 1 131 ? 1.969 17.470 -19.258 1.00 85.94 131 GLN A O 1
ATOM 1053 N N . LEU A 1 132 ? 3.861 16.280 -19.008 1.00 89.06 132 LEU A N 1
ATOM 1054 C CA . LEU A 1 132 ? 3.431 15.564 -17.801 1.00 89.06 132 LEU A CA 1
ATOM 1055 C C . LEU A 1 132 ? 3.005 16.507 -16.668 1.00 89.06 132 LEU A C 1
ATOM 1057 O O . LEU A 1 132 ? 2.087 16.187 -15.917 1.00 89.06 132 LEU A O 1
ATOM 1061 N N . HIS A 1 133 ? 3.599 17.701 -16.571 1.00 89.00 133 HIS A N 1
ATOM 1062 C CA . HIS A 1 133 ? 3.205 18.697 -15.566 1.00 89.00 133 HIS A CA 1
ATOM 1063 C C . HIS A 1 133 ? 1.814 19.304 -15.813 1.00 89.00 133 HIS A C 1
ATOM 1065 O O . HIS A 1 133 ? 1.215 19.836 -14.875 1.00 89.00 133 HIS A O 1
ATOM 1071 N N . LYS A 1 134 ? 1.303 19.230 -17.052 1.00 90.81 134 LYS A N 1
ATOM 1072 C CA . LYS A 1 134 ? 0.008 19.793 -17.474 1.00 90.81 134 LYS A CA 1
ATOM 1073 C C . LYS A 1 134 ? -1.151 18.804 -17.357 1.00 90.81 134 LYS A C 1
ATOM 1075 O O . LYS A 1 134 ? -2.296 19.231 -17.471 1.00 90.81 134 LYS A O 1
ATOM 1080 N N . LEU A 1 135 ? -0.875 17.516 -17.140 1.00 91.25 135 LEU A N 1
ATOM 1081 C CA . LEU A 1 135 ? -1.917 16.492 -17.059 1.00 91.25 135 LEU A CA 1
ATOM 1082 C C . LEU A 1 135 ? -2.902 16.791 -15.922 1.00 91.25 135 LEU A C 1
ATOM 1084 O O . LEU A 1 135 ? -2.511 17.173 -14.815 1.00 91.25 135 LEU A O 1
ATOM 1088 N N . SER A 1 136 ? -4.191 16.593 -16.178 1.00 89.00 136 SER A N 1
ATOM 1089 C CA . SER A 1 136 ? -5.216 16.615 -15.135 1.00 89.00 136 SER A CA 1
ATOM 1090 C C . SER A 1 136 ? -5.218 15.307 -14.330 1.00 89.00 136 SER A C 1
ATOM 1092 O O . SER A 1 136 ? -4.587 14.322 -14.702 1.00 89.00 136 SER A O 1
ATOM 1094 N N . ASN A 1 137 ? -5.970 15.257 -13.225 1.00 84.25 137 ASN A N 1
ATOM 1095 C CA . ASN A 1 137 ? -6.133 14.019 -12.446 1.00 84.25 137 ASN A CA 1
ATOM 1096 C C . ASN A 1 137 ? -6.902 12.918 -13.212 1.00 84.25 137 ASN A C 1
ATOM 1098 O O . ASN A 1 137 ? -6.974 11.791 -12.734 1.00 84.25 137 ASN A O 1
ATOM 1102 N N . LYS A 1 138 ? -7.502 13.251 -14.361 1.00 87.19 138 LYS A N 1
ATOM 1103 C CA . LYS A 1 138 ? -8.202 12.318 -15.253 1.00 87.19 138 LYS A CA 1
ATOM 1104 C C . LYS A 1 138 ? -7.410 12.040 -16.525 1.00 87.19 138 LYS A C 1
ATOM 1106 O O . LYS A 1 138 ? -7.966 11.549 -17.490 1.00 87.19 138 LYS A O 1
ATOM 1111 N N . GLN A 1 139 ? -6.138 12.410 -16.573 1.00 90.69 139 GLN A N 1
ATOM 1112 C CA . GLN A 1 139 ? -5.305 12.187 -17.743 1.00 90.69 139 GLN A CA 1
ATOM 1113 C C . GLN A 1 139 ? -4.078 11.384 -17.349 1.00 90.69 139 GLN A C 1
ATOM 1115 O O . GLN A 1 139 ? -3.468 11.622 -16.303 1.00 90.69 139 GLN A O 1
ATOM 1120 N N . LEU A 1 140 ? -3.705 10.459 -18.220 1.00 91.50 140 LEU A N 1
ATOM 1121 C CA . LEU A 1 140 ? -2.433 9.754 -18.166 1.00 91.50 140 LEU A CA 1
ATOM 1122 C C . LEU A 1 140 ? -1.717 9.930 -19.497 1.00 91.50 140 LEU A C 1
ATOM 1124 O O . LEU A 1 140 ? -2.354 10.051 -20.539 1.00 91.50 140 LEU A O 1
ATOM 1128 N N . TYR A 1 141 ? -0.394 9.942 -19.468 1.00 91.75 141 TYR A N 1
ATOM 1129 C CA . TYR A 1 141 ? 0.407 9.855 -20.676 1.00 91.75 141 TYR A CA 1
ATOM 1130 C C . TYR A 1 141 ? 0.903 8.425 -20.838 1.00 91.75 141 TYR A C 1
ATOM 1132 O O . TYR A 1 141 ? 1.635 7.921 -19.984 1.00 91.75 141 TYR A O 1
ATOM 1140 N N . LEU A 1 142 ? 0.485 7.774 -21.918 1.00 90.75 142 LEU A N 1
ATOM 1141 C CA . LEU A 1 142 ? 0.913 6.432 -22.269 1.00 90.75 142 LEU A CA 1
ATOM 1142 C C . LEU A 1 142 ? 2.066 6.552 -23.263 1.00 90.75 142 LEU A C 1
ATOM 1144 O O . LEU A 1 142 ? 1.882 7.068 -24.364 1.00 90.75 142 LEU A O 1
ATOM 1148 N N . CYS A 1 143 ? 3.249 6.096 -22.866 1.00 89.00 143 CYS A N 1
ATOM 1149 C CA . CYS A 1 143 ? 4.376 5.940 -23.772 1.00 89.00 143 CYS A CA 1
ATOM 1150 C C . CYS A 1 143 ? 4.588 4.455 -24.055 1.00 89.00 143 CYS A C 1
ATOM 1152 O O . CYS A 1 143 ? 4.906 3.675 -23.156 1.00 89.00 143 CYS A O 1
ATOM 1154 N N . LEU A 1 144 ? 4.387 4.068 -25.307 1.00 84.44 144 LEU A N 1
ATOM 1155 C CA . LEU A 1 144 ? 4.475 2.686 -25.748 1.00 84.44 144 LEU A CA 1
ATOM 1156 C C . LEU A 1 144 ? 5.813 2.467 -26.445 1.00 84.44 144 LEU A C 1
ATOM 1158 O O . LEU A 1 144 ? 6.182 3.228 -27.339 1.00 84.44 144 LEU A O 1
ATOM 1162 N N . GLY A 1 145 ? 6.545 1.443 -26.006 1.00 77.69 145 GLY A N 1
ATOM 1163 C CA . GLY A 1 145 ? 7.714 0.945 -26.715 1.00 77.69 145 GLY A CA 1
ATOM 1164 C C . GLY A 1 145 ? 7.350 0.296 -28.046 1.00 77.69 145 GLY A C 1
ATOM 1165 O O . GLY A 1 145 ? 6.183 0.223 -28.435 1.00 77.69 145 GLY A O 1
ATOM 1166 N N . GLU A 1 146 ? 8.375 -0.178 -28.746 1.00 71.75 146 GLU A N 1
ATOM 1167 C CA . GLU A 1 146 ? 8.209 -0.884 -30.012 1.00 71.75 146 GLU A CA 1
ATOM 1168 C C . GLU A 1 146 ? 7.333 -2.125 -29.812 1.00 71.75 146 GLU A C 1
ATOM 1170 O O . GLU A 1 146 ? 7.552 -2.929 -28.906 1.00 71.75 146 GLU A O 1
ATOM 1175 N N . THR A 1 147 ? 6.316 -2.268 -30.658 1.00 68.56 147 THR A N 1
ATOM 1176 C CA . THR A 1 147 ? 5.444 -3.443 -30.666 1.00 68.56 147 THR A CA 1
ATOM 1177 C C . THR A 1 147 ? 5.542 -4.112 -32.026 1.00 68.56 147 THR A C 1
ATOM 1179 O O . THR A 1 147 ? 5.665 -3.436 -33.044 1.00 68.56 147 THR A O 1
ATOM 1182 N N . ASN A 1 148 ? 5.420 -5.439 -32.062 1.00 67.81 148 ASN A N 1
ATOM 1183 C CA . ASN A 1 148 ? 5.357 -6.200 -33.316 1.00 67.81 148 ASN A CA 1
ATOM 1184 C C . ASN A 1 148 ? 3.977 -6.101 -34.001 1.00 67.81 148 ASN A C 1
ATOM 1186 O O . ASN A 1 148 ? 3.639 -6.939 -34.836 1.00 67.81 148 ASN A O 1
ATOM 1190 N N . GLN A 1 149 ? 3.140 -5.135 -33.609 1.00 69.38 149 GLN A N 1
ATOM 1191 C CA . GLN A 1 149 ? 1.825 -4.933 -34.208 1.00 69.38 149 GLN A CA 1
ATOM 1192 C C . GLN A 1 149 ? 1.967 -4.180 -35.536 1.00 69.38 149 GLN A C 1
ATOM 1194 O O . GLN A 1 149 ? 2.776 -3.264 -35.652 1.00 69.38 149 GLN A O 1
ATOM 1199 N N . MET A 1 150 ? 1.162 -4.563 -36.534 1.00 62.47 150 MET A N 1
ATOM 1200 C CA . MET A 1 150 ? 1.133 -3.908 -37.852 1.00 62.47 150 MET A CA 1
ATOM 1201 C C . MET A 1 150 ? 0.773 -2.419 -37.768 1.00 62.47 150 MET A C 1
ATOM 1203 O O . MET A 1 150 ? 1.314 -1.617 -38.521 1.00 62.47 150 MET A O 1
ATOM 1207 N N . GLU A 1 151 ? -0.120 -2.062 -36.845 1.00 71.88 151 GLU A N 1
ATOM 1208 C CA . GLU A 1 151 ? -0.458 -0.684 -36.498 1.00 71.88 151 GLU A CA 1
ATOM 1209 C C . GLU A 1 151 ? -0.095 -0.470 -35.027 1.00 71.88 151 GLU A C 1
ATOM 1211 O O . GLU A 1 151 ? -0.894 -0.787 -34.142 1.00 71.88 151 GLU A O 1
ATOM 1216 N N . PRO A 1 152 ? 1.135 -0.017 -34.733 1.00 65.31 152 PRO A N 1
ATOM 1217 C CA . PRO A 1 152 ? 1.554 0.164 -33.360 1.00 65.31 152 PRO A CA 1
ATOM 1218 C C . PRO A 1 152 ? 0.725 1.283 -32.716 1.00 65.31 152 PRO A C 1
ATOM 1220 O O . PRO A 1 152 ? 0.545 2.351 -33.312 1.00 65.31 152 PRO A O 1
ATOM 1223 N N . PRO A 1 153 ? 0.227 1.074 -31.490 1.00 69.25 153 PRO A N 1
ATOM 1224 C CA . PRO A 1 153 ? -0.508 2.102 -30.775 1.00 69.25 153 PRO A CA 1
ATOM 1225 C C . PRO A 1 153 ? 0.375 3.337 -30.542 1.00 69.25 153 PRO A C 1
ATOM 1227 O O . PRO A 1 153 ? 1.555 3.239 -30.197 1.00 69.25 153 PRO A O 1
ATOM 1230 N N . VAL A 1 154 ? -0.203 4.521 -30.751 1.00 78.62 154 VAL A N 1
ATOM 1231 C CA . VAL A 1 154 ? 0.525 5.794 -30.698 1.00 78.62 154 VAL A CA 1
ATOM 1232 C C . VAL A 1 154 ? 0.647 6.268 -29.251 1.00 78.62 154 VAL A C 1
ATOM 1234 O O . VAL A 1 154 ? -0.343 6.327 -28.520 1.00 78.62 154 VAL A O 1
ATOM 1237 N N . SER A 1 155 ? 1.862 6.642 -28.843 1.00 86.88 155 SER A N 1
ATOM 1238 C CA . SER A 1 155 ? 2.097 7.284 -27.545 1.00 86.88 155 SER A CA 1
ATOM 1239 C C . SER A 1 155 ? 1.326 8.604 -27.447 1.00 86.88 155 SER A C 1
ATOM 1241 O O . SER A 1 155 ? 1.357 9.419 -28.370 1.00 86.88 155 SER A O 1
ATOM 1243 N N . GLY A 1 156 ? 0.637 8.842 -26.333 1.00 88.31 156 GLY A N 1
ATOM 1244 C CA . GLY A 1 156 ? -0.315 9.946 -26.252 1.00 88.31 156 GLY A CA 1
ATOM 1245 C C . GLY A 1 156 ? -0.921 10.164 -24.874 1.00 88.31 156 GLY A C 1
ATOM 1246 O O . GLY A 1 156 ? -0.764 9.363 -23.952 1.00 88.31 156 GLY A O 1
ATOM 1247 N N . VAL A 1 157 ? -1.621 11.290 -24.734 1.00 90.06 157 VAL A N 1
ATOM 1248 C CA . VAL A 1 157 ? -2.454 11.559 -23.558 1.00 90.06 157 VAL A CA 1
ATOM 1249 C C . VAL A 1 157 ? -3.767 10.801 -23.719 1.00 90.06 157 VAL A C 1
ATOM 1251 O O . VAL A 1 157 ? -4.450 10.958 -24.726 1.00 90.06 157 VAL A O 1
ATOM 1254 N N . ILE A 1 158 ? -4.120 10.011 -22.712 1.00 89.69 158 ILE A N 1
ATOM 1255 C CA . ILE A 1 158 ? -5.383 9.284 -22.623 1.00 89.69 158 ILE A CA 1
ATOM 1256 C C . ILE A 1 158 ? -6.217 9.919 -21.516 1.00 89.69 158 ILE A C 1
ATOM 1258 O O . ILE A 1 158 ? -5.717 10.182 -20.416 1.00 89.69 158 ILE A O 1
ATOM 1262 N N . GLU A 1 159 ? -7.489 10.169 -21.812 1.00 89.19 159 GLU A N 1
ATOM 1263 C CA . GLU A 1 159 ? -8.467 10.591 -20.820 1.00 89.19 159 GLU A CA 1
ATOM 1264 C C . GLU A 1 159 ? -9.055 9.360 -20.128 1.00 89.19 159 GLU A C 1
ATOM 1266 O O . GLU A 1 159 ? -9.532 8.418 -20.757 1.00 89.19 159 GLU A O 1
ATOM 1271 N N . LEU A 1 160 ? -8.960 9.354 -18.807 1.00 83.62 160 LEU A N 1
ATOM 1272 C CA . LEU A 1 160 ? -9.585 8.370 -17.951 1.00 83.62 160 LEU A CA 1
ATOM 1273 C C . LEU A 1 160 ? -11.045 8.764 -17.776 1.00 83.62 160 LEU A C 1
ATOM 1275 O O . LEU A 1 160 ? -11.365 9.738 -17.083 1.00 83.62 160 LEU A O 1
ATOM 1279 N N . ASP A 1 161 ? -11.928 7.964 -18.358 1.00 74.56 161 ASP A N 1
ATOM 1280 C CA . ASP A 1 161 ? -13.339 8.003 -18.008 1.00 74.56 161 ASP A CA 1
ATOM 1281 C C . ASP A 1 161 ? -13.543 7.663 -16.529 1.00 74.56 161 ASP A C 1
ATOM 1283 O O . ASP A 1 161 ? -12.631 7.211 -15.829 1.00 74.56 161 ASP A O 1
ATOM 1287 N N . LYS A 1 162 ? -14.754 7.910 -16.015 1.00 62.84 162 LYS A N 1
ATOM 1288 C CA . LYS A 1 162 ? -15.134 7.522 -14.651 1.00 62.84 162 LYS A CA 1
ATOM 1289 C C . LYS A 1 162 ? -15.046 5.999 -14.511 1.00 62.84 162 LYS A C 1
ATOM 1291 O O . LYS A 1 162 ? -16.043 5.297 -14.641 1.00 62.84 162 LYS A O 1
ATOM 1296 N N . VAL A 1 163 ? -13.859 5.495 -14.192 1.00 55.38 163 VAL A N 1
ATOM 1297 C CA . VAL A 1 163 ? -13.678 4.147 -13.675 1.00 55.38 163 VAL A CA 1
ATOM 1298 C C . VAL A 1 163 ? -14.310 4.162 -12.293 1.00 55.38 163 VAL A C 1
ATOM 1300 O O . VAL A 1 163 ? -13.719 4.620 -11.312 1.00 55.38 163 VAL A O 1
ATOM 1303 N N . SER A 1 164 ? -15.566 3.731 -12.229 1.00 53.31 164 SER A N 1
ATOM 1304 C CA . SER A 1 164 ? -16.201 3.371 -10.971 1.00 53.31 164 SER A CA 1
ATOM 1305 C C . SER A 1 164 ? -15.310 2.320 -10.329 1.00 53.31 164 SER A C 1
ATOM 1307 O O . SER A 1 164 ? -15.082 1.257 -10.906 1.00 53.31 164 SER A O 1
ATOM 1309 N N . ARG A 1 165 ? -14.733 2.638 -9.169 1.00 50.88 165 ARG A N 1
ATOM 1310 C CA . ARG A 1 165 ? -13.942 1.660 -8.428 1.00 50.88 165 ARG A CA 1
ATOM 1311 C C . ARG A 1 165 ? -14.844 0.459 -8.147 1.00 50.88 165 ARG A C 1
ATOM 1313 O O . ARG A 1 165 ? -15.880 0.627 -7.513 1.00 50.88 165 ARG A O 1
ATOM 1320 N N . ALA A 1 166 ? -14.444 -0.725 -8.602 1.00 54.72 166 ALA A N 1
ATOM 1321 C CA . ALA A 1 166 ? -15.131 -1.962 -8.236 1.00 54.72 166 ALA A CA 1
ATOM 1322 C C . ALA A 1 166 ? -15.011 -2.237 -6.725 1.00 54.72 166 ALA A C 1
ATOM 1324 O O . ALA A 1 166 ? -15.901 -2.838 -6.135 1.00 54.72 166 ALA A O 1
ATOM 1325 N N . THR A 1 167 ? -13.943 -1.728 -6.100 1.00 47.09 167 THR A N 1
ATOM 1326 C CA . THR A 1 167 ? -13.652 -1.903 -4.676 1.00 47.09 167 THR A CA 1
ATOM 1327 C C . THR A 1 167 ? -13.399 -0.540 -4.023 1.00 47.09 167 THR A C 1
ATOM 1329 O O . THR A 1 167 ? -12.592 0.241 -4.547 1.00 47.09 167 THR A O 1
ATOM 1332 N N . PRO A 1 168 ? -14.062 -0.203 -2.901 1.00 46.00 168 PRO A N 1
ATOM 1333 C CA . PRO A 1 168 ? -13.781 1.029 -2.174 1.00 46.00 168 PRO A CA 1
ATOM 1334 C C . PRO A 1 168 ? -12.290 1.136 -1.823 1.00 46.00 168 PRO A C 1
ATOM 1336 O O . PRO A 1 168 ? -11.606 0.151 -1.569 1.00 46.00 168 PRO A O 1
ATOM 1339 N N . HIS A 1 169 ? -11.758 2.356 -1.872 1.00 49.31 169 HIS A N 1
ATOM 1340 C CA . HIS A 1 169 ? -10.352 2.611 -1.585 1.00 49.31 169 HIS A CA 1
ATOM 1341 C C . HIS A 1 169 ? -10.094 2.531 -0.087 1.00 49.31 169 HIS A C 1
ATOM 1343 O O . HIS A 1 169 ? -10.354 3.497 0.629 1.00 49.31 169 HIS A O 1
ATOM 1349 N N . VAL A 1 170 ? -9.545 1.417 0.377 1.00 51.88 170 VAL A N 1
ATOM 1350 C CA . VAL A 1 170 ? -9.192 1.260 1.784 1.00 51.88 170 VAL A CA 1
ATOM 1351 C C . VAL A 1 170 ? -7.691 1.495 1.944 1.00 51.88 170 VAL A C 1
ATOM 1353 O O . VAL A 1 170 ? -6.865 0.591 1.853 1.00 51.88 170 VAL A O 1
ATOM 1356 N N . ARG A 1 171 ? -7.305 2.768 2.065 1.00 49.25 171 ARG A N 1
ATOM 1357 C CA . ARG A 1 171 ? -5.897 3.173 2.183 1.00 49.25 171 ARG A CA 1
ATOM 1358 C C . ARG A 1 171 ? -5.339 2.668 3.516 1.00 49.25 171 ARG A C 1
ATOM 1360 O O . ARG A 1 171 ? -5.866 3.029 4.558 1.00 49.25 171 ARG A O 1
ATOM 1367 N N . HIS A 1 172 ? -4.243 1.909 3.480 1.00 54.56 172 HIS A N 1
ATOM 1368 C CA . HIS A 1 172 ? -3.410 1.610 4.655 1.00 54.56 172 HIS A CA 1
ATOM 1369 C C . HIS A 1 172 ? -4.140 1.000 5.867 1.00 54.56 172 HIS A C 1
ATOM 1371 O O . HIS A 1 172 ? -3.682 1.181 6.994 1.00 54.56 172 HIS A O 1
ATOM 1377 N N . LEU A 1 173 ? -5.228 0.256 5.650 1.00 53.50 173 LEU A N 1
ATOM 1378 C CA . LEU A 1 173 ? -6.045 -0.303 6.728 1.00 53.50 173 LEU A CA 1
ATOM 1379 C C . LEU A 1 173 ? -5.213 -1.103 7.738 1.00 53.50 173 LEU A C 1
ATOM 1381 O O . LEU A 1 173 ? -5.183 -0.777 8.920 1.00 53.50 173 LEU A O 1
ATOM 1385 N N . HIS A 1 174 ? -4.410 -2.049 7.248 1.00 53.00 174 HIS A N 1
ATOM 1386 C CA . HIS A 1 174 ? -3.497 -2.842 8.071 1.00 53.00 174 HIS A CA 1
ATOM 1387 C C . HIS A 1 174 ? -2.492 -2.022 8.879 1.00 53.00 174 HIS A C 1
ATOM 1389 O O . HIS A 1 174 ? -2.154 -2.381 10.009 1.00 53.00 174 HIS A O 1
ATOM 1395 N N . LYS A 1 175 ? -2.010 -0.910 8.313 1.00 55.91 175 LYS A N 1
ATOM 1396 C CA . LYS A 1 175 ? -0.981 -0.087 8.951 1.00 55.91 175 LYS A CA 1
ATOM 1397 C C . LYS A 1 175 ? -1.521 0.640 10.180 1.00 55.91 175 LYS A C 1
ATOM 1399 O O . LYS A 1 175 ? -0.764 0.836 11.115 1.00 55.91 175 LYS A O 1
ATOM 1404 N N . TYR A 1 176 ? -2.790 1.040 10.187 1.00 59.56 176 TYR A N 1
ATOM 1405 C CA . TYR A 1 176 ? -3.378 1.762 11.320 1.00 59.56 176 TYR A CA 1
ATOM 1406 C C . TYR A 1 176 ? -4.189 0.861 12.254 1.00 59.56 176 TYR A C 1
ATOM 1408 O O . TYR A 1 176 ? -4.314 1.172 13.440 1.00 59.56 176 TYR A O 1
ATOM 1416 N N . LEU A 1 177 ? -4.697 -0.268 11.748 1.00 70.69 177 LEU A N 1
ATOM 1417 C CA . LEU A 1 177 ? -5.364 -1.275 12.570 1.00 70.69 177 LEU A CA 1
ATOM 1418 C C . LEU A 1 177 ? -4.391 -1.935 13.543 1.00 70.69 177 LEU A C 1
ATOM 1420 O O 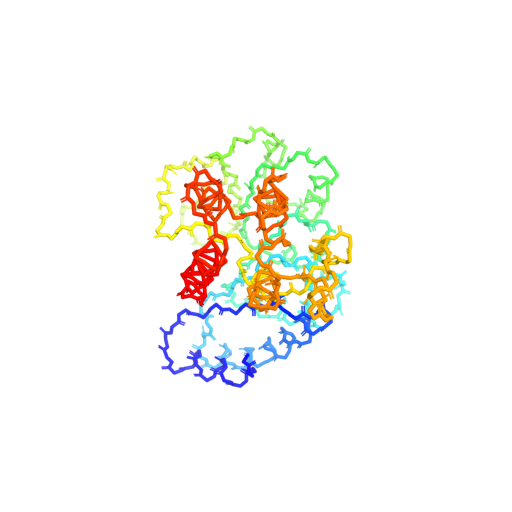. LEU A 1 177 ? -4.674 -1.988 14.736 1.00 70.69 177 LEU A O 1
ATOM 1424 N N . LEU A 1 178 ? -3.247 -2.410 13.039 1.00 73.56 178 LEU A N 1
ATOM 1425 C CA . LEU A 1 178 ? -2.357 -3.297 13.792 1.00 73.56 178 LEU A CA 1
ATOM 1426 C C . LEU A 1 178 ? -0.943 -2.743 13.969 1.00 73.56 178 LEU A C 1
ATOM 1428 O O . LEU A 1 178 ? -0.335 -2.981 15.012 1.00 73.56 178 LEU A O 1
ATOM 1432 N N . ALA A 1 179 ? -0.394 -2.026 12.981 1.00 78.31 179 ALA A N 1
ATOM 1433 C CA . ALA A 1 179 ? 0.990 -1.572 13.085 1.00 78.31 179 ALA A CA 1
ATOM 1434 C C . ALA A 1 179 ? 1.122 -0.425 14.107 1.00 78.31 179 ALA A C 1
ATOM 1436 O O . ALA A 1 179 ? 0.362 0.544 14.042 1.00 78.31 179 ALA A O 1
ATOM 1437 N N . PRO A 1 180 ? 2.096 -0.494 15.030 1.00 80.56 180 PRO A N 1
ATOM 1438 C CA . PRO A 1 180 ? 2.272 0.538 16.037 1.00 80.56 180 PRO A CA 1
ATOM 1439 C C . PRO A 1 180 ? 2.746 1.849 15.398 1.00 80.56 180 PRO A C 1
ATOM 1441 O O . PRO A 1 180 ? 3.720 1.900 14.640 1.00 80.56 180 PRO A O 1
ATOM 1444 N N . LEU A 1 181 ? 2.053 2.927 15.739 1.00 85.19 181 LEU A N 1
ATOM 1445 C CA . LEU A 1 181 ? 2.375 4.298 15.396 1.00 85.19 181 LEU A CA 1
ATOM 1446 C C . LEU A 1 181 ? 3.641 4.762 16.139 1.00 85.19 181 LEU A C 1
ATOM 1448 O O . LEU A 1 181 ? 3.875 4.365 17.289 1.00 85.19 181 LEU A O 1
ATOM 1452 N N . PRO A 1 182 ? 4.440 5.651 15.517 1.00 84.69 182 PRO A N 1
ATOM 1453 C CA . PRO A 1 182 ? 5.528 6.346 16.198 1.00 84.69 182 PRO A CA 1
ATOM 1454 C C . PRO A 1 182 ? 5.030 7.082 17.450 1.00 84.69 182 PRO A C 1
ATOM 1456 O O . PRO A 1 182 ? 3.871 7.493 17.501 1.00 84.69 182 PRO A O 1
ATOM 1459 N N . ALA A 1 183 ? 5.902 7.261 18.448 1.00 87.00 183 ALA A N 1
ATOM 1460 C CA . ALA A 1 183 ? 5.535 7.791 19.767 1.00 87.00 183 ALA A CA 1
ATOM 1461 C C . ALA A 1 183 ? 4.798 9.145 19.716 1.00 87.00 183 ALA A C 1
ATOM 1463 O O . ALA A 1 183 ? 3.874 9.369 20.488 1.00 87.00 183 ALA A O 1
ATOM 1464 N N . ASP A 1 184 ? 5.140 10.022 18.769 1.00 87.50 184 ASP A N 1
ATOM 1465 C CA . ASP A 1 184 ? 4.505 11.332 18.563 1.00 87.50 184 ASP A CA 1
ATOM 1466 C C . ASP A 1 184 ? 3.068 11.259 18.012 1.00 87.50 184 ASP A C 1
ATOM 1468 O O . ASP A 1 184 ? 2.369 12.270 17.987 1.00 87.50 184 ASP A O 1
ATOM 1472 N N . LYS A 1 185 ? 2.615 10.076 17.579 1.00 89.25 185 LYS A N 1
ATOM 1473 C CA . LYS A 1 185 ? 1.287 9.842 16.987 1.00 89.25 185 LYS A CA 1
ATOM 1474 C C . LYS A 1 185 ? 0.394 8.910 17.808 1.00 89.25 185 LYS A C 1
ATOM 1476 O O . LYS A 1 185 ? -0.750 8.669 17.422 1.00 89.25 185 LYS A O 1
ATOM 1481 N N . GLN A 1 186 ? 0.894 8.372 18.916 1.00 94.19 186 GLN A N 1
ATOM 1482 C CA . GLN A 1 186 ? 0.110 7.500 19.792 1.00 94.19 186 GLN A CA 1
ATOM 1483 C C . GLN A 1 186 ? -0.965 8.296 20.535 1.00 94.19 186 GLN A C 1
ATOM 1485 O O . GLN A 1 186 ? -0.820 9.498 20.771 1.00 94.19 186 GLN A O 1
ATOM 1490 N N . PHE A 1 187 ? -2.038 7.621 20.936 1.00 95.50 187 PHE A N 1
ATOM 1491 C CA . PHE A 1 187 ? -3.035 8.218 21.810 1.00 95.50 187 PHE A CA 1
ATOM 1492 C C . PHE A 1 187 ? -2.619 8.068 23.272 1.00 95.50 187 PHE A C 1
ATOM 1494 O O . PHE A 1 187 ? -2.486 6.952 23.778 1.00 95.50 187 PHE A O 1
ATOM 1501 N N . TYR A 1 188 ? -2.460 9.191 23.969 1.00 93.88 188 TYR A N 1
ATOM 1502 C CA . TYR A 1 188 ? -2.147 9.218 25.394 1.00 93.88 188 TYR A CA 1
ATOM 1503 C C . TYR A 1 188 ? -3.407 9.515 26.205 1.00 93.88 188 TYR A C 1
ATOM 1505 O O . TYR A 1 188 ? -3.989 10.594 26.102 1.00 93.88 188 TYR A O 1
ATOM 1513 N N . PHE A 1 189 ? -3.811 8.556 27.034 1.00 93.38 189 PHE A N 1
ATOM 1514 C CA . PHE A 1 189 ? -4.990 8.687 27.883 1.00 93.38 189 PHE A CA 1
ATOM 1515 C C . PHE A 1 189 ? -4.715 9.575 29.102 1.00 93.38 189 PHE A C 1
ATOM 1517 O O . PHE A 1 189 ? -3.695 9.434 29.781 1.00 93.38 189 PHE A O 1
ATOM 1524 N N . HIS A 1 190 ? -5.660 10.454 29.425 1.00 91.06 190 HIS A N 1
ATOM 1525 C CA . HIS A 1 190 ? -5.676 11.214 30.667 1.00 91.06 190 HIS A CA 1
ATOM 1526 C C . HIS A 1 190 ? -6.261 10.349 31.787 1.00 91.06 190 HIS A C 1
ATOM 1528 O O . HIS A 1 190 ? -7.460 10.383 32.067 1.00 91.06 190 HIS A O 1
ATOM 1534 N N . LEU A 1 191 ? -5.403 9.525 32.386 1.00 88.31 191 LEU A N 1
ATOM 1535 C CA . LEU A 1 191 ? -5.818 8.526 33.364 1.00 88.31 191 LEU A CA 1
ATOM 1536 C C . LEU A 1 191 ? -6.249 9.155 34.695 1.00 88.31 191 LEU A C 1
ATOM 1538 O O . LEU A 1 191 ? -5.562 10.005 35.262 1.00 88.31 191 LEU A O 1
ATOM 1542 N N . ASN A 1 192 ? -7.369 8.674 35.223 1.00 80.88 192 ASN A N 1
ATOM 1543 C CA . ASN A 1 192 ? -7.817 8.918 36.587 1.00 80.88 192 ASN A CA 1
ATOM 1544 C C . ASN A 1 192 ? -7.209 7.884 37.548 1.00 80.88 192 ASN A C 1
ATOM 1546 O O . ASN A 1 192 ? -6.786 6.806 37.142 1.00 80.88 192 ASN A O 1
ATOM 1550 N N . SER A 1 193 ? -7.234 8.165 38.854 1.00 72.44 193 SER A N 1
ATOM 1551 C CA . SER A 1 193 ? -6.682 7.271 39.892 1.00 72.44 193 SER A CA 1
ATOM 1552 C C . SER A 1 193 ? -7.306 5.869 39.936 1.00 72.44 193 SER A C 1
ATOM 1554 O O . SER A 1 193 ? -6.703 4.949 40.481 1.00 72.44 193 SER A O 1
ATOM 1556 N N . SER A 1 194 ? -8.510 5.703 39.383 1.00 73.81 194 SER A N 1
ATOM 1557 C CA . SER A 1 194 ? -9.212 4.421 39.264 1.00 73.81 194 SER A CA 1
ATOM 1558 C C . SER A 1 194 ? -8.830 3.612 38.023 1.00 73.81 194 SER A C 1
ATOM 1560 O O . SER A 1 194 ? -9.241 2.458 37.911 1.00 73.81 194 SER A O 1
ATOM 1562 N N . ASP A 1 195 ? -8.106 4.206 37.074 1.00 79.12 195 ASP A N 1
ATOM 1563 C CA . ASP A 1 195 ? -7.703 3.511 35.859 1.00 79.12 195 ASP A CA 1
ATOM 1564 C C . ASP A 1 195 ? -6.532 2.575 36.166 1.00 79.12 195 ASP A C 1
ATOM 1566 O O . ASP A 1 195 ? -5.600 2.908 36.903 1.00 79.12 195 ASP A O 1
ATOM 1570 N N . ARG A 1 196 ? -6.570 1.373 35.587 1.00 69.81 196 ARG A N 1
ATOM 1571 C CA . ARG A 1 196 ? -5.415 0.466 35.622 1.00 69.81 196 ARG A CA 1
ATOM 1572 C C . ARG A 1 196 ? -4.270 1.102 34.821 1.00 69.81 196 ARG A C 1
ATOM 1574 O O . ARG A 1 196 ? -4.495 2.053 34.086 1.00 69.81 196 ARG A O 1
ATOM 1581 N N . SER A 1 197 ? -3.038 0.606 34.954 1.00 78.25 197 SER A N 1
ATOM 1582 C CA . SER A 1 197 ? -1.887 1.103 34.175 1.00 78.25 197 SER A CA 1
ATOM 1583 C C . SER A 1 197 ? -2.092 0.843 32.669 1.00 78.25 197 SER A C 1
ATOM 1585 O O . SER A 1 197 ? -1.612 -0.149 32.122 1.00 78.25 197 SER A O 1
ATOM 1587 N N . VAL A 1 198 ? -2.871 1.709 32.015 1.00 87.19 198 VAL A N 1
ATOM 1588 C CA . VAL A 1 198 ? -3.192 1.663 30.589 1.00 87.19 198 VAL A CA 1
ATOM 1589 C C . VAL A 1 198 ? -2.053 2.334 29.839 1.00 87.19 198 VAL A C 1
ATOM 1591 O O . VAL A 1 198 ? -1.649 3.454 30.151 1.00 87.19 198 VAL A O 1
ATOM 1594 N N . ARG A 1 199 ? -1.499 1.618 28.863 1.00 90.19 199 ARG A N 1
ATOM 1595 C CA . ARG A 1 199 ? -0.443 2.143 27.998 1.00 90.19 199 ARG A CA 1
ATOM 1596 C C . ARG A 1 199 ? -1.052 3.043 26.915 1.00 90.19 199 ARG A C 1
ATOM 1598 O O . ARG A 1 199 ? -2.234 2.892 26.611 1.00 90.19 199 ARG A O 1
ATOM 1605 N N . PRO A 1 200 ? -0.271 3.963 26.327 1.00 93.25 200 PRO A N 1
ATOM 1606 C CA . PRO A 1 200 ? -0.708 4.702 25.148 1.00 93.25 200 PRO A CA 1
ATOM 1607 C C . PRO A 1 200 ? -1.098 3.741 24.023 1.00 93.25 200 PRO A C 1
ATOM 1609 O O . PRO A 1 200 ? -0.485 2.683 23.889 1.00 93.25 200 PRO A O 1
ATOM 1612 N N . ALA A 1 201 ? -2.096 4.111 23.226 1.00 94.19 201 ALA A N 1
ATOM 1613 C CA . ALA A 1 201 ? -2.516 3.309 22.085 1.00 94.19 201 ALA A CA 1
ATOM 1614 C C . ALA A 1 201 ? -1.737 3.716 20.832 1.00 94.19 201 ALA A C 1
ATOM 1616 O O . ALA A 1 201 ? -1.857 4.844 20.344 1.00 94.19 201 ALA A O 1
ATOM 1617 N N . ALA A 1 202 ? -0.948 2.792 20.297 1.00 91.00 202 ALA A N 1
ATOM 1618 C CA . ALA A 1 202 ? -0.194 2.967 19.067 1.00 91.00 202 ALA A CA 1
ATOM 1619 C C . ALA A 1 202 ? -0.955 2.492 17.822 1.00 91.00 202 ALA A C 1
ATOM 1621 O O . ALA A 1 202 ? -0.463 2.665 16.719 1.00 91.00 202 ALA A O 1
ATOM 1622 N N . SER A 1 203 ? -2.144 1.916 17.944 1.00 91.31 203 SER A N 1
ATOM 1623 C CA . SER A 1 203 ? -2.961 1.492 16.801 1.00 91.31 203 SER A CA 1
ATOM 1624 C C . SER A 1 203 ? -4.439 1.469 17.180 1.00 91.31 203 SER A C 1
ATOM 1626 O O . SER A 1 203 ? -4.777 1.606 18.361 1.00 91.31 203 SER A O 1
ATOM 1628 N N . LEU A 1 204 ? -5.334 1.292 16.202 1.00 91.38 204 LEU A N 1
ATOM 1629 C CA . LEU A 1 204 ? -6.763 1.145 16.495 1.00 91.38 204 LEU A CA 1
ATOM 1630 C C . LEU A 1 204 ? -7.039 -0.114 17.335 1.00 91.38 204 LEU A C 1
ATOM 1632 O O . LEU A 1 204 ? -7.892 -0.078 18.218 1.00 91.38 204 LEU A O 1
ATOM 1636 N N . TRP A 1 205 ? -6.271 -1.189 17.127 1.00 90.56 205 TRP A N 1
ATOM 1637 C CA . TRP A 1 205 ? -6.322 -2.384 17.968 1.00 90.56 205 TRP A CA 1
ATOM 1638 C C . TRP A 1 205 ? -5.936 -2.090 19.419 1.00 90.56 205 TRP A C 1
ATOM 1640 O O . TRP A 1 205 ? -6.674 -2.435 20.339 1.00 90.56 205 TRP A O 1
ATOM 1650 N N . GLU A 1 206 ? -4.802 -1.422 19.649 1.00 93.12 206 GLU A N 1
ATOM 1651 C CA . GLU A 1 206 ? -4.383 -1.076 21.013 1.00 93.12 206 GLU A CA 1
ATOM 1652 C C . GLU A 1 206 ? -5.373 -0.117 21.683 1.00 93.12 206 GLU A C 1
ATOM 1654 O O . GLU A 1 206 ? -5.620 -0.224 22.884 1.00 93.12 206 GLU A O 1
ATOM 1659 N N . PHE A 1 207 ? -5.991 0.774 20.904 1.00 95.50 207 PHE A N 1
ATOM 1660 C CA . PHE A 1 207 ? -7.067 1.635 21.379 1.00 95.50 207 PHE A CA 1
ATOM 1661 C C . PHE A 1 207 ? -8.282 0.809 21.823 1.00 95.50 207 PHE A C 1
ATOM 1663 O O . PHE A 1 207 ? -8.742 0.973 22.952 1.00 95.50 207 PHE A O 1
ATOM 1670 N N . LEU A 1 208 ? -8.741 -0.137 20.997 1.00 94.50 208 LEU A N 1
ATOM 1671 C CA . LEU A 1 208 ? -9.834 -1.057 21.326 1.00 94.50 208 LEU A CA 1
ATOM 1672 C C . LEU A 1 208 ? -9.542 -1.875 22.597 1.00 94.50 208 LEU A C 1
ATOM 1674 O O . LEU A 1 208 ? -10.409 -1.996 23.460 1.00 94.50 208 LEU A O 1
ATOM 1678 N N . GLN A 1 209 ? -8.315 -2.380 22.756 1.00 93.50 209 GLN A N 1
ATOM 1679 C CA . GLN A 1 209 ? -7.891 -3.126 23.951 1.00 93.50 209 GLN A CA 1
ATOM 1680 C C . GLN A 1 209 ? -7.800 -2.249 25.209 1.00 93.50 209 GLN A C 1
ATOM 1682 O O . GLN A 1 209 ? -7.991 -2.735 26.327 1.00 93.50 209 GLN A O 1
ATOM 1687 N N . ALA A 1 210 ? -7.517 -0.955 25.050 1.00 94.06 210 ALA A N 1
ATOM 1688 C CA . ALA A 1 210 ? -7.462 -0.009 26.156 1.00 94.06 210 ALA A CA 1
ATOM 1689 C C . ALA A 1 210 ? -8.857 0.354 26.688 1.00 94.06 210 ALA A C 1
ATOM 1691 O O . ALA A 1 210 ? -9.010 0.523 27.899 1.00 94.06 210 ALA A O 1
ATOM 1692 N N . LEU A 1 211 ? -9.880 0.441 25.826 1.00 94.06 211 LEU A N 1
ATOM 1693 C CA . LEU A 1 211 ? -11.223 0.909 26.204 1.00 94.06 211 LEU A CA 1
ATOM 1694 C C . LEU A 1 211 ? -11.831 0.169 27.416 1.00 94.06 211 LEU A C 1
ATOM 1696 O O . LEU A 1 211 ? -12.264 0.856 28.346 1.00 94.06 211 LEU A O 1
ATOM 1700 N N . PRO A 1 212 ? -11.812 -1.180 27.510 1.00 92.00 212 PRO A N 1
ATOM 1701 C CA . PRO A 1 212 ? -12.327 -1.898 28.680 1.00 92.00 212 PRO A CA 1
ATOM 1702 C C . PRO A 1 212 ? -11.598 -1.575 29.992 1.00 92.00 212 PRO A C 1
ATOM 1704 O O . PRO A 1 212 ? -12.177 -1.727 31.071 1.00 92.00 212 PRO A O 1
ATOM 1707 N N . LEU A 1 213 ? -10.344 -1.120 29.923 1.00 91.88 213 LEU A N 1
ATOM 1708 C CA . LEU A 1 213 ? -9.501 -0.822 31.085 1.00 91.88 213 LEU A CA 1
ATOM 1709 C C . LEU A 1 213 ? -9.687 0.605 31.621 1.00 91.88 213 LEU A C 1
ATOM 1711 O O . LEU A 1 213 ? -9.296 0.877 32.759 1.00 91.88 213 LEU A O 1
ATOM 1715 N N . LEU A 1 214 ? -10.274 1.501 30.825 1.00 92.50 214 LEU A N 1
ATOM 1716 C CA . LEU A 1 214 ? -10.533 2.889 31.204 1.00 92.50 214 LEU A CA 1
ATOM 1717 C C . LEU A 1 214 ? -11.807 3.004 32.042 1.00 92.50 214 LEU A C 1
ATOM 1719 O O . LEU A 1 214 ? -12.808 2.322 31.798 1.00 92.50 214 LEU A O 1
ATOM 1723 N N . SER A 1 215 ? -11.804 3.905 33.020 1.00 92.50 215 SER A N 1
ATOM 1724 C CA . SER A 1 215 ? -13.016 4.276 33.744 1.00 92.50 215 SER A CA 1
ATOM 1725 C C . SER A 1 215 ? -13.955 5.121 32.870 1.00 92.50 215 SER A C 1
ATOM 1727 O O . SER A 1 215 ? -13.501 5.881 32.004 1.00 92.50 215 SER A O 1
ATOM 1729 N N . PRO A 1 216 ? -15.273 5.099 33.147 1.00 92.31 216 PRO A N 1
ATOM 1730 C CA . PRO A 1 216 ? -16.229 5.972 32.465 1.00 92.31 216 PRO A CA 1
ATOM 1731 C C . PRO A 1 216 ? -15.886 7.464 32.556 1.00 92.31 216 PRO A C 1
ATOM 1733 O O . PRO A 1 216 ? -16.229 8.234 31.661 1.00 92.31 216 PRO A O 1
ATOM 1736 N N . LYS A 1 217 ? -15.192 7.892 33.621 1.00 92.12 217 LYS A N 1
ATOM 1737 C CA . LYS A 1 217 ? -14.748 9.284 33.792 1.00 92.12 217 LYS A CA 1
ATOM 1738 C C . LYS A 1 217 ? -13.709 9.680 32.743 1.00 92.12 217 LYS A C 1
ATOM 1740 O O . LYS A 1 217 ? -13.823 10.758 32.168 1.00 92.12 217 LYS A O 1
ATOM 1745 N N . THR A 1 218 ? -12.743 8.808 32.474 1.00 93.75 218 THR A N 1
ATOM 1746 C CA . THR A 1 218 ? -11.682 9.038 31.483 1.00 93.75 218 THR A CA 1
ATOM 1747 C C . THR A 1 218 ? -12.235 9.044 30.064 1.00 93.75 218 THR A C 1
ATOM 1749 O O . THR A 1 218 ? -11.910 9.926 29.272 1.00 93.75 218 THR A O 1
ATOM 1752 N N . ILE A 1 219 ? -13.159 8.130 29.760 1.00 93.62 219 ILE A N 1
ATOM 1753 C CA . ILE A 1 219 ? -13.860 8.125 28.470 1.00 93.62 219 ILE A CA 1
ATOM 1754 C C . ILE A 1 219 ? -14.681 9.407 28.294 1.00 93.62 219 ILE A C 1
ATOM 1756 O O . ILE A 1 219 ? -14.575 10.061 27.258 1.00 93.62 219 ILE A O 1
ATOM 1760 N N . LYS A 1 220 ? -15.440 9.822 29.319 1.00 93.62 220 LYS A N 1
ATOM 1761 C CA . LYS A 1 220 ? -16.232 11.062 29.274 1.00 93.62 220 LYS A CA 1
ATOM 1762 C C . LYS A 1 220 ? -15.350 12.289 29.046 1.00 93.62 220 LYS A C 1
ATOM 1764 O O . LYS A 1 220 ? -15.735 13.182 28.297 1.00 93.62 220 LYS A O 1
ATOM 1769 N N . TYR A 1 221 ? -14.184 12.330 29.689 1.00 93.44 221 TYR A N 1
ATOM 1770 C CA . TYR A 1 221 ? -13.216 13.412 29.538 1.00 93.44 221 TYR A CA 1
ATOM 1771 C C . TYR A 1 221 ? -12.764 13.566 28.080 1.00 93.44 221 TYR A C 1
ATOM 1773 O O . TYR A 1 221 ? -12.862 14.658 27.527 1.00 93.44 221 TYR A O 1
ATOM 1781 N N . HIS A 1 222 ? -12.331 12.475 27.447 1.00 95.69 222 HIS A N 1
ATOM 1782 C CA . HIS A 1 222 ? -11.841 12.511 26.069 1.00 95.69 222 HIS A CA 1
ATOM 1783 C C . HIS A 1 222 ? -12.952 12.699 25.032 1.00 95.69 222 HIS A C 1
ATOM 1785 O O . HIS A 1 222 ? -12.739 13.412 24.055 1.00 95.69 222 HIS A O 1
ATOM 1791 N N . LEU A 1 223 ? -14.142 12.121 25.243 1.00 94.56 223 LEU A N 1
ATOM 1792 C CA . LEU A 1 223 ? -15.298 12.365 24.371 1.00 94.56 223 LEU A CA 1
ATOM 1793 C C . LEU A 1 223 ? -15.737 13.831 24.423 1.00 94.56 223 LEU A C 1
ATOM 1795 O O . LEU A 1 223 ? -15.948 14.436 23.379 1.00 94.56 223 LEU A O 1
ATOM 1799 N N . GLY A 1 224 ? -15.816 14.428 25.617 1.00 92.06 224 GLY A N 1
ATOM 1800 C CA . GLY A 1 224 ? -16.227 15.827 25.780 1.00 92.06 224 GLY A CA 1
ATOM 1801 C C . GLY A 1 224 ? -15.235 16.849 25.216 1.00 92.06 224 GLY A C 1
ATOM 1802 O O . GLY A 1 224 ? -15.603 18.000 25.004 1.00 92.06 224 GLY A O 1
ATOM 1803 N N . ARG A 1 225 ? -13.984 16.441 24.982 1.00 94.25 225 ARG A N 1
ATOM 1804 C CA . ARG A 1 225 ? -12.939 17.253 24.339 1.00 94.25 225 ARG A CA 1
ATOM 1805 C C . ARG A 1 225 ? -12.720 16.904 22.869 1.00 94.25 225 ARG A C 1
ATOM 1807 O O . ARG A 1 225 ? -11.843 17.492 22.246 1.00 94.25 225 ARG A O 1
ATOM 1814 N N . GLU A 1 226 ? -13.481 15.943 22.348 1.00 96.06 226 GLU A N 1
ATOM 1815 C CA . GLU A 1 226 ? -13.352 15.427 20.982 1.00 96.06 226 GLU A CA 1
ATOM 1816 C C . GLU A 1 226 ? -11.967 14.807 20.692 1.00 96.06 226 GLU A C 1
ATOM 1818 O O . GLU A 1 226 ? -11.590 14.618 19.537 1.00 96.06 226 GLU A O 1
ATOM 1823 N N . ASP A 1 227 ? -11.207 14.426 21.729 1.00 96.44 227 ASP A N 1
ATOM 1824 C CA . ASP A 1 227 ? -9.839 13.907 21.583 1.00 96.44 227 ASP A CA 1
ATOM 1825 C C . ASP A 1 227 ? -9.830 12.599 20.772 1.00 96.44 227 ASP A C 1
ATOM 1827 O O . ASP A 1 227 ? -9.015 12.428 19.863 1.00 96.44 227 ASP A O 1
ATOM 1831 N N . PHE A 1 228 ? -10.760 11.681 21.075 1.00 96.75 228 PHE A N 1
ATOM 1832 C CA . PHE A 1 228 ? -10.898 10.414 20.348 1.00 96.75 228 PHE A CA 1
ATOM 1833 C C . PHE A 1 228 ? -11.285 10.641 18.887 1.00 96.75 228 PHE A C 1
ATOM 1835 O O . PHE A 1 228 ? -10.680 10.057 17.991 1.00 96.75 228 PHE A O 1
ATOM 1842 N N . GLU A 1 229 ? -12.266 11.511 18.641 1.00 95.12 229 GLU A N 1
ATOM 1843 C CA . GLU A 1 229 ? -12.718 11.844 17.290 1.00 95.12 229 GLU A CA 1
ATOM 1844 C C . GLU A 1 229 ? -11.568 12.411 16.457 1.00 95.12 229 GLU A C 1
ATOM 1846 O O . GLU A 1 229 ? -11.336 11.970 15.325 1.00 95.12 229 GLU A O 1
ATOM 1851 N N . ARG A 1 230 ? -10.849 13.380 17.028 1.00 95.94 230 ARG A N 1
ATOM 1852 C CA . ARG A 1 230 ? -9.747 14.067 16.371 1.00 95.94 230 ARG A CA 1
ATOM 1853 C C . ARG A 1 230 ? -8.608 13.113 16.052 1.00 95.94 230 ARG A C 1
ATOM 1855 O O . ARG A 1 230 ? -8.119 13.118 14.927 1.00 95.94 230 ARG A O 1
ATOM 1862 N N . TRP A 1 231 ? -8.209 12.267 17.000 1.00 95.69 231 TRP A N 1
ATOM 1863 C CA . TRP A 1 231 ? -7.149 11.287 16.767 1.00 95.69 231 TRP A CA 1
ATOM 1864 C C . TRP A 1 231 ? -7.531 10.278 15.676 1.00 95.69 231 TRP A C 1
ATOM 1866 O O . TRP A 1 231 ? -6.745 10.031 14.759 1.00 95.69 231 TRP A O 1
ATOM 1876 N N . VAL A 1 232 ? -8.761 9.759 15.702 1.00 93.38 232 VAL A N 1
ATOM 1877 C CA . VAL A 1 232 ? -9.249 8.830 14.671 1.00 93.38 232 VAL A CA 1
ATOM 1878 C C . VAL A 1 232 ? -9.283 9.489 13.283 1.00 93.38 232 VAL A C 1
ATOM 1880 O O . VAL A 1 232 ? -8.884 8.873 12.293 1.00 93.38 232 VAL A O 1
ATOM 1883 N N . ARG A 1 233 ? -9.690 10.758 13.191 1.00 92.25 233 ARG A N 1
ATOM 1884 C CA . ARG A 1 233 ? -9.742 11.503 11.923 1.00 92.25 233 ARG A CA 1
ATOM 1885 C C . ARG A 1 233 ? -8.355 11.867 11.390 1.00 92.25 233 ARG A C 1
ATOM 1887 O O . ARG A 1 233 ? -8.044 11.640 10.221 1.00 92.25 233 ARG A O 1
ATOM 1894 N N . GLU A 1 234 ? -7.519 12.454 12.239 1.00 90.31 234 GLU A N 1
ATOM 1895 C CA . GLU A 1 234 ? -6.253 13.074 11.831 1.00 90.31 234 GLU A CA 1
ATOM 1896 C C . GLU A 1 234 ? -5.088 12.081 11.769 1.00 90.31 234 GLU A C 1
ATOM 1898 O O . GLU A 1 234 ? -4.160 12.297 10.989 1.00 90.31 234 GLU A O 1
ATOM 1903 N N . VAL A 1 235 ? -5.117 11.008 12.568 1.00 89.62 235 VAL A N 1
ATOM 1904 C CA . VAL A 1 235 ? -4.006 10.046 12.678 1.00 89.62 235 VAL A CA 1
ATOM 1905 C C . VAL A 1 235 ? -4.348 8.699 12.051 1.00 89.62 235 VAL A C 1
ATOM 1907 O O . VAL A 1 235 ? -3.561 8.190 11.253 1.00 89.62 235 VAL A O 1
ATOM 1910 N N . ILE A 1 236 ? -5.507 8.128 12.397 1.00 87.12 236 ILE A N 1
ATOM 1911 C CA . ILE A 1 236 ? -5.970 6.839 11.849 1.00 87.12 236 ILE A CA 1
ATOM 1912 C C . ILE A 1 236 ? -6.571 7.012 10.446 1.00 87.12 236 ILE A C 1
ATOM 1914 O O . ILE A 1 236 ? -6.554 6.077 9.649 1.00 87.12 236 ILE A O 1
ATOM 1918 N N . HIS A 1 237 ? -7.027 8.225 10.113 1.00 85.38 237 HIS A N 1
ATOM 1919 C CA . HIS A 1 237 ? -7.673 8.571 8.845 1.00 85.38 237 HIS A CA 1
ATOM 1920 C C . HIS A 1 237 ? -8.964 7.785 8.565 1.00 85.38 237 HIS A C 1
ATOM 1922 O O . HIS A 1 237 ? -9.291 7.518 7.405 1.00 85.38 237 HIS A O 1
ATOM 1928 N N . ASP A 1 238 ? -9.724 7.457 9.616 1.00 87.62 238 ASP A N 1
ATOM 1929 C CA . ASP A 1 238 ? -11.048 6.840 9.493 1.00 87.62 238 ASP A CA 1
ATOM 1930 C C . ASP A 1 238 ? -12.166 7.864 9.741 1.00 87.62 238 ASP A C 1
ATOM 1932 O O . ASP A 1 238 ? -12.620 8.094 10.863 1.00 87.62 238 ASP A O 1
ATOM 1936 N N . GLU A 1 239 ? -12.622 8.489 8.655 1.00 87.00 239 GLU A N 1
ATOM 1937 C CA . GLU A 1 239 ? -13.713 9.471 8.677 1.00 87.00 239 GLU A CA 1
ATOM 1938 C C . GLU A 1 239 ? -15.047 8.872 9.149 1.00 87.00 239 GLU A C 1
ATOM 1940 O O . GLU A 1 239 ? -15.854 9.562 9.777 1.00 87.00 239 GLU A O 1
ATOM 1945 N N . GLU A 1 240 ? -15.295 7.590 8.869 1.00 89.19 240 GLU A N 1
ATOM 1946 C CA . GLU A 1 240 ? -16.548 6.940 9.250 1.00 89.19 240 GLU A CA 1
ATOM 1947 C C . GLU A 1 240 ? -16.569 6.663 10.754 1.00 89.19 240 GLU A C 1
ATOM 1949 O O . GLU A 1 240 ? -17.534 7.044 11.422 1.00 89.19 240 GLU A O 1
ATOM 1954 N N . LEU A 1 241 ? -15.485 6.109 11.309 1.00 92.69 241 LEU A N 1
ATOM 1955 C CA . LEU A 1 241 ? -15.367 5.918 12.757 1.00 92.69 241 LEU A CA 1
ATOM 1956 C C . LEU A 1 241 ? -15.413 7.252 13.505 1.00 92.69 241 LEU A C 1
ATOM 1958 O O . LEU A 1 241 ? -16.127 7.381 14.499 1.00 92.69 241 LEU A O 1
ATOM 1962 N N . SER A 1 242 ? -14.707 8.266 12.999 1.00 93.69 242 SER A N 1
ATOM 1963 C CA . SER A 1 242 ? -14.738 9.622 13.555 1.00 93.69 242 SER A CA 1
ATOM 1964 C C . SER A 1 242 ? -16.176 10.152 13.642 1.00 93.69 242 SER A C 1
ATOM 1966 O O . SER A 1 242 ? -16.632 10.570 14.708 1.00 93.69 242 SER A O 1
ATOM 1968 N N . ARG A 1 243 ? -16.957 10.020 12.560 1.00 92.94 243 ARG A N 1
ATOM 1969 C CA . ARG A 1 243 ? -18.374 10.415 12.534 1.00 92.94 243 ARG A CA 1
ATOM 1970 C C . ARG A 1 243 ? -19.237 9.612 13.513 1.00 92.94 243 ARG A C 1
ATOM 1972 O O . ARG A 1 243 ? -20.204 10.153 14.054 1.00 92.94 243 ARG A O 1
ATOM 1979 N N . GLN A 1 244 ? -18.964 8.323 13.699 1.00 94.88 244 GLN A N 1
ATOM 1980 C CA . GLN A 1 244 ? -19.702 7.477 14.642 1.00 94.88 244 GLN A CA 1
ATOM 1981 C C . GLN A 1 244 ? -19.413 7.869 16.096 1.00 94.88 244 GLN A C 1
ATOM 1983 O O . GLN A 1 244 ? -20.359 8.048 16.866 1.00 94.88 244 GLN A O 1
ATOM 1988 N N . ILE A 1 245 ? -18.142 8.101 16.442 1.00 96.50 245 ILE A N 1
ATOM 1989 C CA . ILE A 1 245 ? -17.720 8.583 17.767 1.00 96.50 245 ILE A CA 1
ATOM 1990 C C . ILE A 1 245 ? -18.337 9.955 18.060 1.00 96.50 245 ILE A C 1
ATOM 1992 O O . ILE A 1 245 ? -18.889 10.152 19.141 1.00 96.50 245 ILE A O 1
ATOM 1996 N N . HIS A 1 246 ? -18.334 10.872 17.088 1.00 94.69 246 HIS A N 1
ATOM 1997 C CA . HIS A 1 246 ? -18.976 12.182 17.228 1.00 94.69 246 HIS A CA 1
ATOM 1998 C C . HIS A 1 246 ? -20.471 12.058 17.562 1.00 94.69 246 HIS A C 1
ATOM 2000 O O . HIS A 1 246 ? -20.974 12.659 18.510 1.00 94.69 246 HIS A O 1
ATOM 2006 N N . LYS A 1 247 ? -21.197 11.215 16.813 1.00 93.75 247 LYS A N 1
ATOM 2007 C CA . LYS A 1 247 ? -22.621 10.943 17.073 1.00 93.75 247 LYS A CA 1
ATOM 2008 C C . LYS A 1 247 ? -22.847 10.319 18.445 1.00 93.75 247 LYS A C 1
ATOM 2010 O O . LYS A 1 247 ? -23.873 10.590 19.058 1.00 93.75 247 LYS A O 1
ATOM 2015 N N . L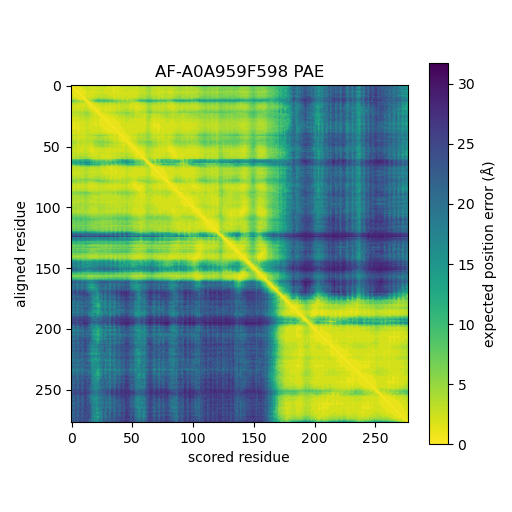EU A 1 248 ? -21.933 9.468 18.906 1.00 92.94 248 LEU A N 1
ATOM 2016 C CA . LEU A 1 248 ? -22.000 8.856 20.227 1.00 92.94 248 LEU A CA 1
ATOM 2017 C C . LEU A 1 248 ? -21.812 9.897 21.333 1.00 92.94 248 LEU A C 1
ATOM 2019 O O . LEU A 1 248 ? -22.589 9.897 22.284 1.00 92.94 248 LEU A O 1
ATOM 2023 N N . ALA A 1 249 ? -20.850 10.809 21.180 1.00 91.25 249 ALA A N 1
ATOM 2024 C CA . ALA A 1 249 ? -20.577 11.876 22.143 1.00 91.25 249 ALA A CA 1
ATOM 2025 C C . ALA A 1 249 ? -21.766 12.838 22.340 1.00 91.25 249 ALA A C 1
ATOM 2027 O O . ALA A 1 249 ? -21.904 13.433 23.404 1.00 91.25 249 ALA A O 1
ATOM 2028 N N . GLN A 1 250 ? -22.642 12.968 21.337 1.00 90.69 250 GLN A N 1
ATOM 2029 C CA . GLN A 1 250 ? -23.855 13.794 21.401 1.00 90.69 250 GLN A CA 1
ATOM 2030 C C . GLN A 1 250 ? -25.065 13.100 22.049 1.00 90.69 250 GLN A C 1
ATOM 2032 O O . GLN A 1 250 ? -26.092 13.744 22.269 1.00 90.69 250 GLN A O 1
ATOM 2037 N N . ARG A 1 251 ? -24.998 11.791 22.317 1.00 90.19 251 ARG A N 1
ATOM 2038 C CA . ARG A 1 251 ? -26.106 11.056 22.944 1.00 90.19 251 ARG A CA 1
ATOM 2039 C C . ARG A 1 251 ? -26.135 11.309 24.449 1.00 90.19 251 ARG A C 1
ATOM 2041 O O . ARG A 1 251 ? -25.094 11.419 25.086 1.00 90.19 251 ARG A O 1
ATOM 2048 N N . ASP A 1 252 ? -27.334 11.294 25.027 1.00 87.75 252 ASP A N 1
ATOM 2049 C CA . ASP A 1 252 ? -27.530 11.359 26.480 1.00 87.75 252 ASP A CA 1
ATOM 2050 C C . ASP A 1 252 ? -27.309 9.979 27.130 1.00 87.75 252 ASP A C 1
ATOM 2052 O O . ASP A 1 252 ? -28.223 9.335 27.642 1.00 87.75 252 ASP A O 1
ATOM 2056 N N . ILE A 1 253 ? -26.081 9.470 27.011 1.00 88.88 253 ILE A N 1
ATOM 2057 C CA . ILE A 1 253 ? -25.625 8.211 27.611 1.00 88.88 253 ILE A CA 1
ATOM 2058 C C . ILE A 1 253 ? -24.418 8.491 28.503 1.00 88.88 253 ILE A C 1
ATOM 2060 O O . ILE A 1 253 ? -23.535 9.276 28.164 1.00 88.88 253 ILE A O 1
ATOM 2064 N N . ALA A 1 254 ? -24.368 7.853 29.669 1.00 89.00 254 ALA A N 1
ATOM 2065 C CA . ALA A 1 254 ? -23.335 8.103 30.667 1.00 89.00 254 ALA A CA 1
ATOM 2066 C C . ALA A 1 254 ? -22.937 6.821 31.405 1.00 89.00 254 ALA A C 1
ATOM 2068 O O . ALA A 1 254 ? -23.629 5.806 31.353 1.00 89.00 254 ALA A O 1
ATOM 2069 N N . GLY A 1 255 ? -21.817 6.887 32.128 1.00 90.94 255 GLY A N 1
ATOM 2070 C CA . GLY 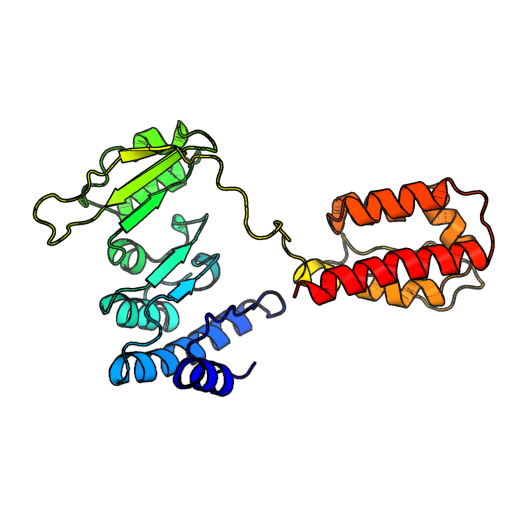A 1 255 ? -21.326 5.762 32.920 1.00 90.94 255 GLY A CA 1
ATOM 2071 C C . GLY A 1 255 ? -20.876 4.594 32.043 1.00 90.94 255 GLY A C 1
ATOM 2072 O O . GLY A 1 255 ? -20.306 4.807 30.973 1.00 90.94 255 GLY A O 1
ATOM 2073 N N . GLU A 1 256 ? -21.129 3.370 32.504 1.00 91.44 256 GLU A N 1
ATOM 2074 C CA . GLU A 1 256 ? -20.739 2.147 31.789 1.00 91.44 256 GLU A CA 1
ATOM 2075 C C . GLU A 1 256 ? -21.437 2.024 30.428 1.00 91.44 256 GLU A C 1
ATOM 2077 O O . GLU A 1 256 ? -20.786 1.702 29.448 1.00 91.44 256 GLU A O 1
ATOM 2082 N N . ALA A 1 257 ? -22.705 2.433 30.302 1.00 91.06 257 ALA A N 1
ATOM 2083 C CA . ALA A 1 257 ? -23.424 2.363 29.025 1.00 91.06 257 ALA A CA 1
ATOM 2084 C C . ALA A 1 257 ? -22.759 3.187 27.902 1.00 91.06 257 ALA A C 1
ATOM 2086 O O . ALA A 1 257 ? -22.786 2.802 26.736 1.00 91.06 257 ALA A O 1
ATOM 2087 N N . MET A 1 258 ? -22.143 4.325 28.241 1.00 94.12 258 MET A N 1
ATOM 2088 C CA . MET A 1 258 ? -21.370 5.130 27.286 1.00 94.12 258 MET A CA 1
ATOM 2089 C C . MET A 1 258 ? -20.059 4.437 26.897 1.00 94.12 258 MET A C 1
ATOM 2091 O O . MET A 1 258 ? -19.643 4.508 25.742 1.00 94.12 258 MET A O 1
ATOM 2095 N N . LYS A 1 259 ? -19.407 3.782 27.861 1.00 93.69 259 LYS A N 1
ATOM 2096 C CA . LYS A 1 259 ? -18.180 3.017 27.635 1.00 93.69 259 LYS A CA 1
ATOM 2097 C C . LYS A 1 259 ? -18.443 1.807 26.740 1.00 93.69 259 LYS A C 1
ATOM 2099 O O . LYS A 1 259 ? -17.714 1.638 25.767 1.00 93.69 259 LYS A O 1
ATOM 2104 N N . ASP A 1 260 ? -19.493 1.045 27.025 1.00 94.06 260 ASP A N 1
ATOM 2105 C CA . ASP A 1 260 ? -19.909 -0.111 26.229 1.00 94.06 260 ASP A CA 1
ATOM 2106 C C . ASP A 1 260 ? -20.273 0.325 24.808 1.00 94.06 260 ASP A C 1
ATOM 2108 O O . ASP A 1 260 ? -19.740 -0.209 23.843 1.00 94.06 260 ASP A O 1
ATOM 2112 N N . ALA A 1 261 ? -21.058 1.398 24.658 1.00 94.12 261 ALA A N 1
ATOM 2113 C CA . ALA A 1 261 ? -21.395 1.926 23.338 1.00 94.12 261 ALA A CA 1
ATOM 2114 C C . ALA A 1 261 ? -20.156 2.361 22.533 1.00 94.12 261 ALA A C 1
ATOM 2116 O O . ALA A 1 261 ? -20.121 2.181 21.312 1.00 94.12 261 ALA A O 1
ATOM 2117 N N . LEU A 1 262 ? -19.149 2.958 23.187 1.00 96.19 262 LEU A N 1
ATOM 2118 C CA . LEU A 1 262 ? -17.903 3.342 22.521 1.00 96.19 262 LEU A CA 1
ATOM 2119 C C . LEU A 1 262 ? -17.106 2.103 22.114 1.00 96.19 262 LEU A C 1
ATOM 2121 O O . LEU A 1 262 ? -16.631 2.045 20.981 1.00 96.19 262 LEU A O 1
ATOM 2125 N N . TYR A 1 263 ? -16.988 1.126 23.012 1.00 96.06 263 TYR A N 1
ATOM 2126 C CA . TYR A 1 263 ? -16.336 -0.146 22.726 1.00 96.06 263 TYR A CA 1
ATOM 2127 C C . TYR A 1 263 ? -16.997 -0.851 21.542 1.00 96.06 263 TYR A C 1
ATOM 2129 O O . TYR A 1 263 ? -16.305 -1.164 20.582 1.00 96.06 263 TYR A O 1
ATOM 2137 N N . ASP A 1 264 ? -18.321 -0.996 21.548 1.00 95.50 264 ASP A N 1
ATOM 2138 C CA . ASP A 1 264 ? -19.079 -1.646 20.475 1.00 95.50 264 ASP A CA 1
ATOM 2139 C C . ASP A 1 264 ? -18.917 -0.917 19.140 1.00 95.50 264 ASP A C 1
ATOM 2141 O O . ASP A 1 264 ? -18.727 -1.545 18.101 1.00 95.50 264 ASP A O 1
ATOM 2145 N N . THR A 1 265 ? -18.943 0.420 19.158 1.00 95.88 265 THR A N 1
ATOM 2146 C CA . THR A 1 265 ? -18.735 1.239 17.953 1.00 95.88 265 THR A CA 1
ATOM 2147 C C . THR A 1 265 ? -17.350 0.989 17.358 1.00 95.88 265 THR A C 1
ATOM 2149 O O . THR A 1 265 ? -17.214 0.769 16.154 1.00 95.88 265 THR A O 1
ATOM 2152 N N . VAL A 1 266 ? -16.314 1.002 18.200 1.00 94.62 266 VAL A N 1
ATOM 2153 C CA . VAL A 1 266 ? -14.930 0.792 17.763 1.00 94.62 266 VAL A CA 1
ATOM 2154 C C . VAL A 1 266 ? -14.700 -0.664 17.359 1.00 94.62 266 VAL A C 1
ATOM 2156 O O . VAL A 1 266 ? -14.046 -0.890 16.349 1.00 94.62 266 VAL A O 1
ATOM 2159 N N . SER A 1 267 ? -15.262 -1.634 18.085 1.00 93.44 267 SER A N 1
ATOM 2160 C CA . SER A 1 267 ? -15.149 -3.068 17.793 1.00 93.44 267 SER A CA 1
ATOM 2161 C C . SER A 1 267 ? -15.828 -3.416 16.477 1.00 93.44 267 SER A C 1
ATOM 2163 O O . SER A 1 267 ? -15.188 -3.984 15.607 1.00 93.44 267 SER A O 1
ATOM 2165 N N . HIS A 1 268 ? -17.081 -2.999 16.275 1.00 91.62 268 HIS A N 1
ATOM 2166 C CA . HIS A 1 268 ? -17.796 -3.252 15.023 1.00 91.62 268 HIS A CA 1
ATOM 2167 C C . HIS A 1 268 ? -17.050 -2.655 13.832 1.00 91.62 268 HIS A C 1
ATOM 216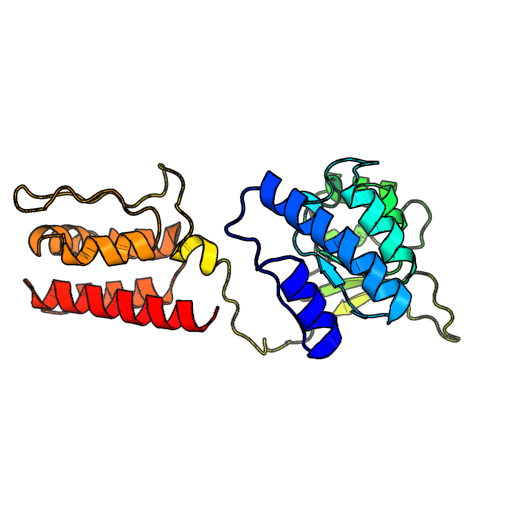9 O O . HIS A 1 268 ? -16.948 -3.271 12.774 1.00 91.62 268 HIS A O 1
ATOM 2175 N N . ARG A 1 269 ? -16.520 -1.437 13.991 1.00 89.69 269 ARG A N 1
ATOM 2176 C CA . ARG A 1 269 ? -15.715 -0.827 12.940 1.00 89.69 269 ARG A CA 1
ATOM 2177 C C . ARG A 1 269 ? -14.405 -1.578 12.731 1.00 89.69 269 ARG A C 1
ATOM 2179 O O . ARG A 1 269 ? -14.017 -1.771 11.589 1.00 89.69 269 ARG A O 1
ATOM 2186 N N . PHE A 1 270 ? -13.735 -2.010 13.794 1.00 88.62 270 PHE A N 1
ATOM 2187 C CA . PHE A 1 270 ? -12.526 -2.820 13.694 1.00 88.62 270 PHE A CA 1
ATOM 2188 C C . PHE A 1 270 ? -12.793 -4.121 12.928 1.00 88.62 270 PHE A C 1
ATOM 2190 O O . PHE A 1 270 ? -12.067 -4.394 11.981 1.00 88.62 270 PHE A O 1
ATOM 2197 N N . ASP A 1 271 ? -13.865 -4.845 13.254 1.00 85.31 271 ASP A N 1
ATOM 2198 C CA . ASP A 1 271 ? -14.261 -6.096 12.595 1.00 85.31 271 ASP A CA 1
ATOM 2199 C C . ASP A 1 271 ? -14.643 -5.871 11.123 1.00 85.31 271 ASP A C 1
ATOM 2201 O O . ASP A 1 271 ? -14.249 -6.637 10.244 1.00 85.31 271 ASP A O 1
ATOM 2205 N N . GLU A 1 272 ? -15.374 -4.789 10.821 1.00 83.25 272 GLU A N 1
ATOM 2206 C CA . GLU A 1 272 ? -15.680 -4.391 9.441 1.00 83.25 272 GLU A CA 1
ATOM 2207 C C . GLU A 1 272 ? -14.385 -4.187 8.652 1.00 83.25 272 GLU A C 1
ATOM 2209 O O . GLU A 1 272 ? -14.244 -4.702 7.545 1.00 83.25 272 GLU A O 1
ATOM 2214 N N . LEU A 1 273 ? -13.420 -3.473 9.232 1.00 82.06 273 LEU A N 1
ATOM 2215 C CA . LEU A 1 273 ? -12.142 -3.210 8.591 1.00 82.06 273 LEU A CA 1
ATOM 2216 C C . LEU A 1 273 ? -11.296 -4.490 8.474 1.00 82.06 273 LEU A C 1
ATOM 2218 O O . LEU A 1 273 ? -10.751 -4.755 7.408 1.00 82.06 273 LEU A O 1
ATOM 2222 N N . GLU A 1 274 ? -11.234 -5.319 9.512 1.00 78.38 274 GLU A N 1
ATOM 2223 C CA . GLU A 1 274 ? -10.536 -6.609 9.491 1.00 78.38 274 GLU A CA 1
ATOM 2224 C C . GLU A 1 274 ? -11.133 -7.576 8.458 1.00 78.38 274 GLU A C 1
ATOM 2226 O O . GLU A 1 274 ? -10.399 -8.319 7.821 1.00 78.38 274 GLU A O 1
ATOM 2231 N N . SER A 1 275 ? -12.441 -7.525 8.202 1.00 72.31 275 SER A N 1
ATOM 2232 C CA . SER A 1 275 ? -13.077 -8.357 7.168 1.00 72.31 275 SER A CA 1
ATOM 2233 C C . SER A 1 275 ? -12.758 -7.937 5.725 1.00 72.31 275 SER A C 1
ATOM 2235 O O . SER A 1 275 ? -13.013 -8.695 4.788 1.00 72.31 275 SER A O 1
ATOM 2237 N N . LEU A 1 276 ? -12.234 -6.721 5.527 1.00 65.75 276 LEU A N 1
ATOM 2238 C CA . LEU A 1 276 ? -11.836 -6.186 4.216 1.00 65.75 276 LEU A CA 1
ATOM 2239 C C . LEU A 1 276 ? -10.384 -6.529 3.847 1.00 65.75 276 LEU A C 1
ATOM 2241 O O . LEU A 1 276 ? -9.913 -6.130 2.775 1.00 65.75 276 LEU A O 1
ATOM 2245 N N . ILE A 1 277 ? -9.688 -7.219 4.746 1.00 61.41 277 ILE A N 1
ATOM 224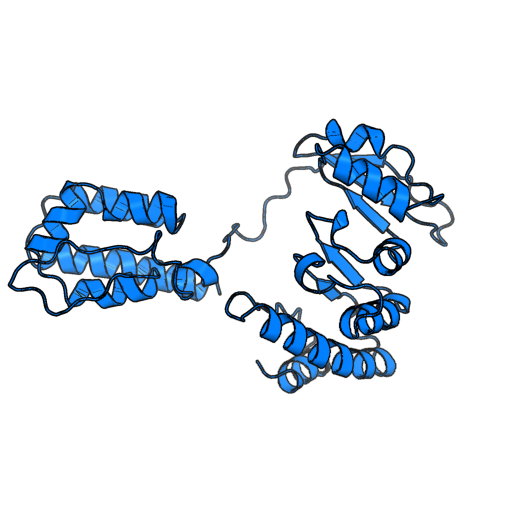6 C CA . ILE A 1 277 ? -8.313 -7.704 4.638 1.00 61.41 277 ILE A CA 1
ATOM 2247 C C . ILE A 1 277 ? -8.309 -9.167 4.187 1.00 61.41 277 ILE A C 1
ATOM 2249 O O . ILE A 1 277 ? -7.446 -9.495 3.339 1.00 61.41 277 ILE A O 1
#

Radius of gyration: 24.21 Å; Cα contacts (8 Å, |Δi|>4): 317; chains: 1; bounding box: 51×45×78 Å

Sequence (277 aa):
PSVGDVITLLEYARVSIFLDLSLYQPAQKVAYVTAFMQALSGLRARRGIPHWFLIDEAHYFCSQEGGILTDLLLENARFGGFTFVTYQSAAMPVKLLRAVDHWMFTRIRDRQELRHLKHALGTRSCSGLEQLHKLSNKQLYLCLGETNQMEPPVSGVIELDKVSRATPHVRHLHKYLLAPLPADKQFYFHLNSSDRSVRPAASLWEFLQALPLLSPKTIKYHLGREDFERWVREVIHDEELSRQIHKLAQRDIAGEAMKDALYDTVSHRFDELESLI